Protein AF-A0A8T4SJX2-F1 (afdb_monomer_lite)

pLDDT: mean 74.5, std 15.51, range [41.84, 95.69]

Radius of gyration: 29.79 Å; chains: 1; bounding box: 73×28×96 Å

Sequence (262 aa):
MFLTKILKILLLILGGFFIATGITFLIFSFLLHYGFANLSDLQDNFNETFISYLSSEKVKSDLMQNPQIQQLQESCKSNPDTEECLALKQLIDNPDKALQNPEIKATLSQFNEQMSLIVSSIKPYETSIFYIRFFSIFAILLGTAFIYLTNFSIVKTLYFASIKSAITAWIAVLYYTFLPRYLTTDLLSSVVDSSLPEGLVNEFVSTILTFMSITFHSTMFVALTLAIIFSIMVFIFYIIQRKTLNNEENSKQDGRKLSKTV

Structure (mmCIF, N/CA/C/O backbone):
data_AF-A0A8T4SJX2-F1
#
_entry.id   AF-A0A8T4SJX2-F1
#
loop_
_atom_site.group_PDB
_atom_site.id
_atom_site.type_symbol
_atom_site.label_atom_id
_atom_site.label_alt_id
_atom_site.label_comp_id
_atom_site.label_asym_id
_atom_site.label_entity_id
_atom_site.label_seq_id
_atom_site.pdbx_PDB_ins_code
_atom_site.Cartn_x
_atom_site.Cartn_y
_atom_site.Cartn_z
_atom_site.occupancy
_atom_site.B_iso_or_equiv
_atom_site.auth_seq_id
_atom_site.auth_comp_id
_atom_site.auth_asym_id
_atom_site.auth_atom_id
_atom_site.pdbx_PDB_model_num
ATOM 1 N N . MET A 1 1 ? -31.101 -13.058 25.983 1.00 63.97 1 MET A N 1
ATOM 2 C CA . MET A 1 1 ? -29.764 -12.628 26.468 1.00 63.97 1 MET A CA 1
ATOM 3 C C . MET A 1 1 ? -28.601 -13.189 25.634 1.00 63.97 1 MET A C 1
ATOM 5 O O . MET A 1 1 ? -27.608 -12.494 25.476 1.00 63.97 1 MET A O 1
ATOM 9 N N . PHE A 1 2 ? -28.699 -14.410 25.086 1.00 76.75 2 PHE A N 1
ATOM 10 C CA . PHE A 1 2 ? -27.657 -15.012 24.231 1.00 76.75 2 PHE A CA 1
ATOM 11 C C . PHE A 1 2 ? -27.574 -14.371 22.828 1.00 76.75 2 PHE A C 1
ATOM 13 O O . PHE A 1 2 ? -26.497 -13.962 22.402 1.00 76.75 2 PHE A O 1
ATOM 20 N N . LEU A 1 3 ? -28.721 -14.152 22.170 1.00 77.06 3 LEU A N 1
ATOM 21 C CA . LEU A 1 3 ? -28.812 -13.533 20.837 1.00 77.06 3 LEU A CA 1
ATOM 22 C C . LEU A 1 3 ? -28.188 -12.123 20.778 1.00 77.06 3 LEU A C 1
ATOM 24 O O . LEU A 1 3 ? -27.451 -11.795 19.855 1.00 77.06 3 LEU A O 1
ATOM 28 N N . THR A 1 4 ? -28.411 -11.305 21.810 1.00 81.31 4 THR A N 1
ATOM 29 C CA . THR A 1 4 ? -27.841 -9.954 21.923 1.00 81.31 4 THR A CA 1
ATOM 30 C C . THR A 1 4 ? -26.327 -9.949 22.139 1.00 81.31 4 THR A C 1
ATOM 32 O O . THR A 1 4 ? -25.664 -9.003 21.724 1.00 81.31 4 THR A O 1
ATOM 35 N N . LYS A 1 5 ? -25.755 -10.991 22.760 1.00 83.19 5 LYS A N 1
ATOM 36 C CA . LYS A 1 5 ? -24.295 -11.141 22.877 1.00 83.19 5 LYS A CA 1
ATOM 37 C C . LYS A 1 5 ? -23.673 -11.529 21.536 1.00 83.19 5 LYS A C 1
ATOM 39 O O . LYS A 1 5 ? -22.671 -10.935 21.154 1.00 83.19 5 LYS A O 1
ATOM 44 N N . ILE A 1 6 ? -24.296 -12.462 20.812 1.00 87.88 6 ILE A N 1
ATOM 45 C CA . ILE A 1 6 ? -23.842 -12.878 19.476 1.00 87.88 6 ILE A CA 1
ATOM 46 C C . ILE A 1 6 ? -23.871 -11.695 18.508 1.00 87.88 6 ILE A C 1
ATOM 48 O O . ILE A 1 6 ? -22.870 -11.431 17.848 1.00 87.88 6 ILE A O 1
ATOM 52 N N . LEU A 1 7 ? -24.972 -10.938 18.475 1.00 86.94 7 LEU A N 1
ATOM 53 C CA . LEU A 1 7 ? -25.104 -9.779 17.592 1.00 86.94 7 LEU A CA 1
ATOM 54 C C . LEU A 1 7 ? -24.017 -8.727 17.860 1.00 86.94 7 LEU A C 1
ATOM 56 O O . LEU A 1 7 ? -23.415 -8.213 16.925 1.00 86.94 7 LEU A O 1
ATOM 60 N N . LYS A 1 8 ? -23.707 -8.452 19.133 1.00 85.94 8 LYS A N 1
ATOM 61 C CA . LYS A 1 8 ? -22.623 -7.532 19.513 1.00 85.94 8 LYS A CA 1
ATOM 62 C C . LYS A 1 8 ? -21.251 -8.004 19.038 1.00 85.94 8 LYS A C 1
ATOM 64 O O . LYS A 1 8 ? -20.473 -7.201 18.537 1.00 85.94 8 LYS A O 1
ATOM 69 N N . ILE A 1 9 ? -20.952 -9.294 19.184 1.00 88.25 9 ILE A N 1
ATOM 70 C CA . ILE A 1 9 ? -19.685 -9.866 18.708 1.00 88.25 9 ILE A CA 1
ATOM 71 C C . ILE A 1 9 ? -19.603 -9.760 17.183 1.00 88.25 9 ILE A C 1
ATOM 73 O O . ILE A 1 9 ? -18.583 -9.318 16.660 1.00 88.25 9 ILE A O 1
ATOM 77 N N . LEU A 1 10 ? -20.685 -10.102 16.479 1.00 90.62 10 LEU A N 1
ATOM 78 C CA . LEU A 1 10 ? -20.751 -10.028 15.023 1.00 90.62 10 LEU A CA 1
ATOM 79 C C . LEU A 1 10 ? -20.523 -8.597 14.521 1.00 90.62 10 LEU A C 1
ATOM 81 O O . LEU A 1 10 ? -19.703 -8.393 13.633 1.00 90.62 10 LEU A O 1
ATOM 85 N N . LEU A 1 11 ? -21.188 -7.607 15.124 1.00 89.88 11 LEU A N 1
ATOM 86 C CA . LEU A 1 11 ? -21.017 -6.192 14.781 1.00 89.88 11 LEU A CA 1
ATOM 87 C C . LEU A 1 11 ? -19.583 -5.710 15.030 1.00 89.88 11 LEU A C 1
ATOM 89 O O . LEU A 1 11 ? -19.043 -4.950 14.231 1.00 89.88 11 LEU A O 1
ATOM 93 N N . LEU A 1 12 ? -18.937 -6.179 16.099 1.00 88.56 12 LEU A N 1
ATOM 94 C CA . LEU A 1 12 ? -17.555 -5.817 16.407 1.00 88.56 12 LEU A CA 1
ATOM 95 C C . LEU A 1 12 ? -16.554 -6.440 15.420 1.00 88.56 12 LEU A C 1
ATOM 97 O O . LEU A 1 12 ? -15.608 -5.770 15.004 1.00 88.56 12 LEU A O 1
ATOM 101 N N . ILE A 1 13 ? -16.775 -7.696 15.015 1.00 91.25 13 ILE A N 1
ATOM 102 C CA . ILE A 1 13 ? -15.975 -8.373 13.983 1.00 91.25 13 ILE A CA 1
ATOM 103 C C . ILE A 1 13 ? -16.169 -7.684 12.633 1.00 91.25 13 ILE A C 1
ATOM 105 O O . ILE A 1 13 ? -15.185 -7.332 11.987 1.00 91.25 13 ILE A O 1
ATOM 109 N N . LEU A 1 14 ? -17.420 -7.448 12.235 1.00 92.81 14 LEU A N 1
ATOM 110 C CA . LEU A 1 14 ? -17.771 -6.794 10.979 1.00 92.81 14 LEU A CA 1
ATOM 111 C C . LEU A 1 14 ? -17.182 -5.380 10.915 1.00 92.81 14 LEU A C 1
ATOM 113 O O . LEU A 1 14 ? -16.564 -5.006 9.922 1.00 92.81 14 LEU A O 1
ATOM 117 N N . GLY A 1 15 ? -17.296 -4.620 12.006 1.00 91.56 15 GLY A N 1
ATOM 118 C CA . GLY A 1 15 ? -16.710 -3.290 12.110 1.00 91.56 15 GLY A CA 1
ATOM 119 C C . GLY A 1 15 ? -15.187 -3.304 11.974 1.00 91.56 15 GLY A C 1
ATOM 120 O O . GLY A 1 15 ? -14.624 -2.525 11.208 1.00 91.56 15 GLY A O 1
ATOM 121 N N . GLY A 1 16 ? -14.517 -4.247 12.645 1.00 91.44 16 GLY A N 1
ATOM 122 C CA . GLY A 1 16 ? -13.076 -4.450 12.496 1.00 91.44 16 GLY A CA 1
ATOM 123 C C . GLY A 1 16 ? -12.666 -4.858 11.077 1.00 91.44 16 GLY A C 1
ATOM 124 O O . GLY A 1 16 ? -11.657 -4.367 10.578 1.00 91.44 16 GLY A O 1
ATOM 125 N N . PHE A 1 17 ? -13.452 -5.712 10.418 1.00 94.56 17 PHE A N 1
ATOM 126 C CA . PHE A 1 17 ? -13.224 -6.141 9.039 1.00 94.56 17 PHE A CA 1
ATOM 127 C C . PHE A 1 17 ? -13.326 -4.976 8.047 1.00 94.56 17 PHE A C 1
ATOM 129 O O . PHE A 1 17 ? -12.442 -4.817 7.208 1.00 94.56 17 PHE A O 1
ATOM 136 N N . PHE A 1 18 ? -14.349 -4.125 8.170 1.00 95.69 18 PHE A N 1
ATOM 137 C CA . PHE A 1 18 ? -14.508 -2.944 7.317 1.00 95.69 18 PHE A CA 1
ATOM 138 C C . PHE A 1 18 ? -13.373 -1.930 7.498 1.00 95.69 18 PHE A C 1
ATOM 140 O O . PHE A 1 18 ? -12.870 -1.406 6.506 1.00 95.69 18 PHE A O 1
ATOM 147 N N . ILE A 1 19 ? -12.919 -1.700 8.736 1.00 94.69 19 ILE A N 1
ATOM 148 C CA . ILE A 1 19 ? -11.759 -0.833 9.006 1.00 94.69 19 ILE A CA 1
ATOM 149 C C . ILE A 1 19 ? -10.495 -1.411 8.369 1.00 94.69 19 ILE A C 1
ATOM 151 O O . ILE A 1 19 ? -9.789 -0.693 7.665 1.00 94.69 19 ILE A O 1
ATOM 155 N N . ALA A 1 20 ? -10.223 -2.701 8.585 1.00 94.44 20 ALA A N 1
ATOM 156 C CA . ALA A 1 20 ? -9.045 -3.351 8.022 1.00 94.44 20 ALA A CA 1
ATOM 157 C C . ALA A 1 20 ? -9.058 -3.281 6.489 1.00 94.44 20 ALA A C 1
ATOM 159 O O . ALA A 1 20 ? -8.102 -2.806 5.887 1.00 94.44 20 ALA A O 1
ATOM 160 N N . THR A 1 21 ? -10.178 -3.660 5.873 1.00 93.56 21 THR A N 1
ATOM 161 C CA . THR A 1 21 ? -10.366 -3.632 4.417 1.00 93.56 21 THR A CA 1
ATOM 162 C C . THR A 1 21 ? -10.217 -2.218 3.857 1.00 93.56 21 THR A C 1
ATOM 164 O O . THR A 1 21 ? -9.513 -2.017 2.871 1.00 93.56 21 THR A O 1
ATOM 167 N N . GLY A 1 22 ? -10.819 -1.219 4.508 1.00 95.06 22 GLY A N 1
ATOM 168 C CA . GLY A 1 22 ? -10.698 0.176 4.100 1.00 95.06 22 GLY A CA 1
ATOM 169 C C . GLY A 1 22 ? -9.260 0.687 4.175 1.00 95.06 22 GLY A C 1
ATOM 170 O O . GLY A 1 22 ? -8.794 1.332 3.246 1.00 95.06 22 GLY A O 1
ATOM 171 N N . ILE A 1 23 ? -8.505 0.351 5.222 1.00 94.00 23 ILE A N 1
ATOM 172 C CA . ILE A 1 23 ? -7.090 0.749 5.328 1.00 94.00 23 ILE A CA 1
ATOM 173 C C . ILE A 1 23 ? -6.229 0.026 4.298 1.00 94.00 23 ILE A C 1
ATOM 175 O O . ILE A 1 23 ? -5.365 0.649 3.684 1.00 94.00 23 ILE A O 1
ATOM 179 N N . THR A 1 24 ? -6.474 -1.264 4.068 1.00 94.44 24 THR A N 1
ATOM 180 C CA . THR A 1 24 ? -5.779 -2.025 3.030 1.00 94.44 24 THR A CA 1
ATOM 181 C C . THR A 1 24 ? -5.995 -1.397 1.657 1.00 94.44 24 THR A C 1
ATOM 183 O O . THR A 1 24 ? -5.017 -1.135 0.960 1.00 94.44 24 THR A O 1
ATOM 186 N N . PHE A 1 25 ? -7.241 -1.086 1.285 1.00 94.19 25 PHE A N 1
ATOM 187 C CA . PHE A 1 25 ? -7.530 -0.419 0.015 1.00 94.19 25 PHE A CA 1
ATOM 188 C C . PHE A 1 25 ? -6.978 1.006 -0.048 1.00 94.19 25 PHE A C 1
ATOM 190 O O . PHE A 1 25 ? -6.501 1.423 -1.104 1.00 94.19 25 PHE A O 1
ATOM 197 N N . LEU A 1 26 ? -6.949 1.729 1.074 1.00 93.75 26 LEU A N 1
ATOM 198 C CA . LEU A 1 26 ? -6.339 3.051 1.138 1.00 93.75 26 LEU A CA 1
ATOM 199 C C . LEU A 1 26 ? -4.844 2.973 0.811 1.00 93.75 26 LEU A C 1
ATOM 201 O O . LEU A 1 26 ? -4.384 3.686 -0.076 1.00 93.75 26 LEU A O 1
ATOM 205 N N . ILE A 1 27 ? -4.098 2.079 1.466 1.00 92.81 27 ILE A N 1
ATOM 206 C CA . ILE A 1 27 ? -2.662 1.876 1.211 1.00 92.81 27 ILE A CA 1
ATOM 207 C C . ILE A 1 27 ? -2.435 1.365 -0.217 1.00 92.81 27 ILE A C 1
ATOM 209 O O . ILE A 1 27 ? -1.562 1.867 -0.920 1.00 92.81 27 ILE A O 1
ATOM 213 N N . PHE A 1 28 ? -3.256 0.424 -0.685 1.00 90.38 28 PHE A N 1
ATOM 214 C CA . PHE A 1 28 ? -3.192 -0.081 -2.056 1.00 90.38 28 PHE A CA 1
ATOM 215 C C . PHE A 1 28 ? -3.426 1.023 -3.099 1.00 90.38 28 PHE A C 1
ATOM 217 O O . PHE A 1 28 ? -2.772 1.043 -4.135 1.00 90.38 28 PHE A O 1
ATOM 224 N N . SER A 1 29 ? -4.287 2.004 -2.818 1.00 92.00 29 SER A N 1
ATOM 225 C CA . SER A 1 29 ? -4.469 3.154 -3.712 1.00 92.00 29 SER A CA 1
ATOM 226 C C . SER A 1 29 ? -3.205 4.013 -3.847 1.00 92.00 29 SER A C 1
ATOM 228 O O . SER A 1 29 ? -2.991 4.626 -4.892 1.00 92.00 29 SER A O 1
ATOM 230 N N . PHE A 1 30 ? -2.361 4.072 -2.810 1.00 88.69 30 PHE A N 1
ATOM 231 C CA . PHE A 1 30 ? -1.061 4.738 -2.887 1.00 88.69 30 PHE A CA 1
ATOM 232 C C . PHE A 1 30 ? -0.066 3.909 -3.693 1.00 88.69 30 PHE A C 1
ATOM 234 O O . PHE A 1 30 ? 0.630 4.485 -4.519 1.00 88.69 30 PHE A O 1
ATOM 241 N N . LEU A 1 31 ? -0.065 2.580 -3.531 1.00 87.06 31 LEU A N 1
ATOM 242 C CA . LEU A 1 31 ? 0.726 1.680 -4.377 1.00 87.06 31 LEU A CA 1
ATOM 243 C C . LEU A 1 31 ? 0.415 1.893 -5.856 1.00 87.06 31 LEU A C 1
ATOM 245 O O . LEU A 1 31 ? 1.328 2.104 -6.647 1.00 87.06 31 LEU A O 1
ATOM 249 N N . LEU A 1 32 ? -0.875 1.885 -6.207 1.00 85.75 32 LEU A N 1
ATOM 250 C CA . LEU A 1 32 ? -1.310 2.169 -7.567 1.00 85.75 32 LEU A CA 1
ATOM 251 C C . LEU A 1 32 ? -0.811 3.546 -7.994 1.00 85.75 32 LEU A C 1
ATOM 253 O O . LEU A 1 32 ? -0.103 3.637 -8.984 1.00 85.75 32 LEU A O 1
ATOM 257 N N . HIS A 1 33 ? -1.106 4.599 -7.228 1.00 85.56 33 HIS A N 1
ATOM 258 C CA . HIS A 1 33 ? -0.711 5.964 -7.578 1.00 85.56 33 HIS A CA 1
ATOM 259 C C . HIS A 1 33 ? 0.793 6.122 -7.835 1.00 85.56 33 HIS A C 1
ATOM 261 O O . HIS A 1 33 ? 1.163 6.722 -8.837 1.00 85.56 33 HIS A O 1
ATOM 267 N N . TYR A 1 34 ? 1.651 5.563 -6.977 1.00 82.44 34 TYR A N 1
ATOM 268 C CA . TYR A 1 34 ? 3.097 5.589 -7.198 1.00 82.44 34 TYR A CA 1
ATOM 269 C C . TYR A 1 34 ? 3.504 4.766 -8.417 1.00 82.44 34 TYR A C 1
ATOM 271 O O . TYR A 1 34 ? 4.345 5.220 -9.182 1.00 82.44 34 TYR A O 1
ATOM 279 N N . GLY A 1 35 ? 2.879 3.606 -8.640 1.00 80.00 35 GLY A N 1
ATOM 280 C CA . GLY A 1 35 ? 3.087 2.829 -9.859 1.00 80.00 35 GLY A CA 1
ATOM 281 C C . GLY A 1 35 ? 2.754 3.646 -11.108 1.00 80.00 35 GLY A C 1
ATOM 282 O O . GLY A 1 35 ? 3.566 3.734 -12.016 1.00 80.00 35 GLY A O 1
ATOM 283 N N . PHE A 1 36 ? 1.608 4.324 -11.132 1.00 77.38 36 PHE A N 1
ATOM 284 C CA . PHE A 1 36 ? 1.207 5.189 -12.243 1.00 77.38 36 PHE A CA 1
ATOM 285 C C . PHE A 1 36 ? 2.149 6.368 -12.466 1.00 77.38 36 PHE A C 1
ATOM 287 O O . PHE A 1 36 ? 2.568 6.596 -13.597 1.00 77.38 36 PHE A O 1
ATOM 294 N N . ALA A 1 37 ? 2.476 7.105 -11.403 1.00 73.88 37 ALA A N 1
ATOM 295 C CA . ALA A 1 37 ? 3.350 8.270 -11.485 1.00 73.88 37 ALA A CA 1
ATOM 296 C C . ALA A 1 37 ? 4.735 7.874 -12.011 1.00 73.88 37 ALA A C 1
ATOM 298 O O . ALA A 1 37 ? 5.205 8.444 -12.987 1.00 73.88 37 ALA A O 1
ATOM 299 N N . ASN A 1 38 ? 5.322 6.815 -11.449 1.00 71.50 38 ASN A N 1
ATOM 300 C CA . ASN A 1 38 ? 6.616 6.310 -11.891 1.00 71.50 38 ASN A CA 1
ATOM 301 C C . ASN A 1 38 ? 6.568 5.800 -13.344 1.00 71.50 38 ASN A C 1
ATOM 303 O O . ASN A 1 38 ? 7.571 5.878 -14.044 1.00 71.50 38 ASN A O 1
ATOM 307 N N . LEU A 1 39 ? 5.436 5.242 -13.799 1.00 70.31 39 LEU A N 1
ATOM 308 C CA . LEU A 1 39 ? 5.299 4.709 -15.159 1.00 70.31 39 LEU A CA 1
ATOM 309 C C . LEU A 1 39 ? 5.195 5.852 -16.178 1.00 70.31 39 LEU A C 1
ATOM 311 O O . LEU A 1 39 ? 5.789 5.776 -17.249 1.00 70.31 39 LEU A O 1
ATOM 315 N N . SER A 1 40 ? 4.475 6.920 -15.820 1.00 70.44 40 SER A N 1
ATOM 316 C CA . SER A 1 40 ? 4.401 8.153 -16.610 1.00 70.44 40 SER A CA 1
ATOM 317 C C . SER A 1 40 ? 5.759 8.850 -16.676 1.00 70.44 40 SER A C 1
ATOM 319 O O . SER A 1 40 ? 6.211 9.182 -17.766 1.00 70.44 40 SER A O 1
ATOM 321 N N . ASP A 1 41 ? 6.455 8.990 -15.543 1.00 69.62 41 ASP A N 1
ATOM 322 C CA . ASP A 1 41 ? 7.796 9.587 -15.498 1.00 69.62 41 ASP A CA 1
ATOM 323 C C . ASP A 1 41 ? 8.807 8.779 -16.321 1.00 69.62 41 ASP A C 1
ATOM 325 O O . ASP A 1 41 ? 9.689 9.353 -16.962 1.00 69.62 41 ASP A O 1
ATOM 329 N N . LEU A 1 42 ? 8.680 7.447 -16.327 1.00 65.94 42 LEU A N 1
ATOM 330 C CA . LEU A 1 42 ? 9.519 6.570 -17.139 1.00 65.94 42 LEU A CA 1
ATOM 331 C C . LEU A 1 42 ? 9.217 6.715 -18.632 1.00 65.94 42 LEU A C 1
ATOM 333 O O . LEU A 1 42 ? 10.152 6.644 -19.418 1.00 65.94 42 LEU A O 1
ATOM 337 N N . GLN A 1 43 ? 7.962 6.950 -19.029 1.00 68.81 43 GLN A N 1
ATOM 338 C CA . GLN A 1 43 ? 7.607 7.270 -20.415 1.00 68.81 43 GLN A CA 1
ATOM 339 C C . GLN A 1 43 ? 8.188 8.628 -20.838 1.00 68.81 43 GLN A C 1
ATOM 341 O O . GLN A 1 43 ? 8.822 8.725 -21.889 1.00 68.81 43 GLN A O 1
ATOM 346 N N . ASP A 1 44 ? 7.988 9.665 -20.025 1.00 68.94 44 ASP A N 1
ATOM 347 C CA . ASP A 1 44 ? 8.363 11.040 -20.368 1.00 68.94 44 ASP A CA 1
ATOM 348 C C . ASP A 1 44 ? 9.888 11.230 -20.396 1.00 68.94 44 ASP A C 1
ATOM 350 O O . ASP A 1 44 ? 10.413 11.943 -21.253 1.00 68.94 44 ASP A O 1
ATOM 354 N N . ASN A 1 45 ? 10.613 10.522 -19.524 1.00 64.31 45 ASN A N 1
ATOM 355 C CA . ASN A 1 45 ? 12.073 10.575 -19.433 1.00 64.31 45 ASN A CA 1
ATOM 356 C C . ASN A 1 45 ? 12.758 9.338 -20.027 1.00 64.31 45 ASN A C 1
ATOM 358 O O . ASN A 1 45 ? 13.938 9.104 -19.749 1.00 64.31 45 ASN A O 1
ATOM 362 N N . PHE A 1 46 ? 12.057 8.527 -20.829 1.00 63.97 46 PHE A N 1
ATOM 363 C CA . PHE A 1 46 ? 12.594 7.253 -21.314 1.00 63.97 46 PHE A CA 1
ATOM 364 C C . PHE A 1 46 ? 13.907 7.437 -22.073 1.00 63.97 46 PHE A C 1
ATOM 366 O O . PHE A 1 46 ? 14.878 6.741 -21.800 1.00 63.97 46 PHE A O 1
ATOM 373 N N . ASN A 1 47 ? 13.967 8.414 -22.983 1.00 59.16 47 ASN A N 1
ATOM 374 C CA . ASN A 1 47 ? 15.160 8.663 -23.793 1.00 59.16 47 ASN A CA 1
ATOM 375 C C . ASN A 1 47 ? 16.369 9.045 -22.926 1.00 59.16 47 ASN A C 1
ATOM 377 O O . ASN A 1 47 ? 17.450 8.497 -23.118 1.00 59.16 47 ASN A O 1
ATOM 381 N N . GLU A 1 48 ? 16.195 9.938 -21.949 1.00 63.53 48 GLU A N 1
ATOM 382 C CA . GLU A 1 48 ? 17.275 10.340 -21.037 1.00 63.53 48 GLU A CA 1
ATOM 383 C C . GLU A 1 48 ? 17.676 9.205 -20.093 1.00 63.53 48 GLU A C 1
ATOM 385 O O . GLU A 1 48 ? 18.862 8.981 -19.855 1.00 63.53 48 GLU A O 1
ATOM 390 N N . THR A 1 49 ? 16.700 8.441 -19.605 1.00 60.28 49 THR A N 1
ATOM 391 C CA . THR A 1 49 ? 16.932 7.282 -18.736 1.00 60.28 49 THR A CA 1
ATOM 392 C C . THR A 1 49 ? 17.676 6.186 -19.493 1.00 60.28 49 THR A C 1
ATOM 394 O O . THR A 1 49 ? 18.621 5.612 -18.965 1.00 60.28 49 THR A O 1
ATOM 397 N N . PHE A 1 50 ? 17.318 5.938 -20.752 1.00 58.09 50 PHE A N 1
ATOM 398 C CA . PHE A 1 50 ? 17.973 4.974 -21.629 1.00 58.09 50 PHE A CA 1
ATOM 399 C C . PHE A 1 50 ? 19.401 5.402 -21.991 1.00 58.09 50 PHE A C 1
ATOM 401 O O . PHE A 1 50 ? 20.312 4.577 -21.959 1.00 58.09 50 PHE A O 1
ATOM 408 N N . ILE A 1 51 ? 19.630 6.693 -22.259 1.00 59.62 51 ILE A N 1
ATOM 409 C CA . ILE A 1 51 ? 20.976 7.259 -22.459 1.00 59.62 51 ILE A CA 1
ATOM 410 C C . ILE A 1 51 ? 21.817 7.109 -21.193 1.00 59.62 51 ILE A C 1
ATOM 412 O O . ILE A 1 51 ? 22.948 6.626 -21.253 1.00 59.62 51 ILE A O 1
ATOM 416 N N . SER A 1 52 ? 21.269 7.504 -20.044 1.00 58.09 52 SER A N 1
ATOM 417 C CA . SER A 1 52 ? 21.929 7.393 -18.743 1.00 58.09 52 SER A CA 1
ATOM 418 C C . SER A 1 52 ? 22.276 5.938 -18.421 1.00 58.09 52 SER A C 1
ATOM 420 O O . SER A 1 52 ? 23.381 5.641 -17.967 1.00 58.09 52 SER A O 1
ATOM 422 N N . TYR A 1 53 ? 21.367 5.023 -18.749 1.00 56.03 53 TYR A N 1
ATOM 423 C CA . TYR A 1 53 ? 21.528 3.589 -18.589 1.00 56.03 53 TYR A CA 1
ATOM 424 C C . TYR A 1 53 ? 22.630 3.019 -19.499 1.00 56.03 53 TYR A C 1
ATOM 426 O O . TYR A 1 53 ? 23.576 2.418 -18.986 1.00 5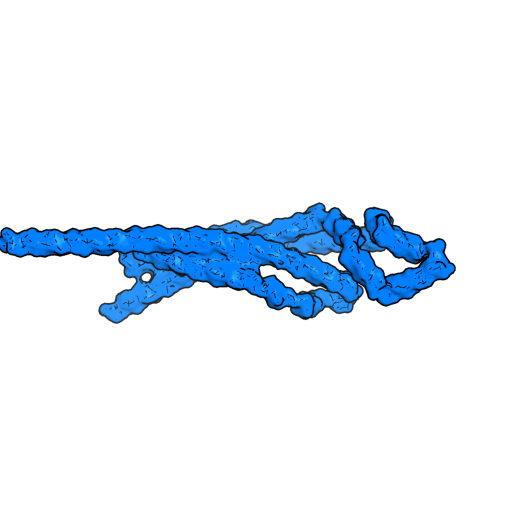6.03 53 TYR A O 1
ATOM 434 N N . LEU A 1 54 ? 22.592 3.284 -20.813 1.00 56.34 54 LEU A N 1
ATOM 435 C CA . LEU A 1 54 ? 23.651 2.897 -21.764 1.00 56.34 54 LEU A CA 1
ATOM 436 C C . LEU A 1 54 ? 25.020 3.488 -21.401 1.00 56.34 54 LEU A C 1
ATOM 438 O O . LEU A 1 54 ? 26.061 2.886 -21.662 1.00 56.34 54 LEU A O 1
ATOM 442 N N . SER A 1 55 ? 25.023 4.667 -20.783 1.00 57.69 55 SER A N 1
ATO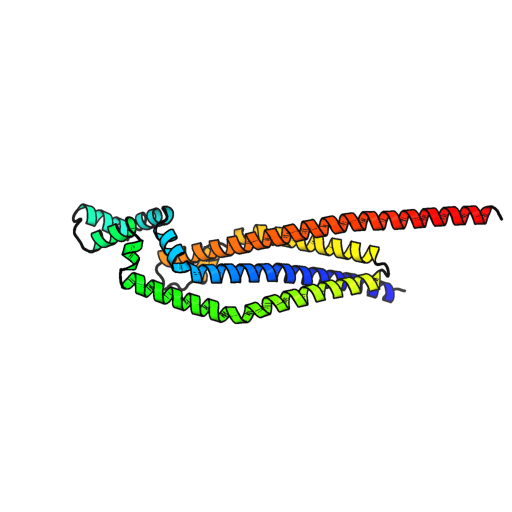M 443 C CA . SER A 1 55 ? 26.235 5.340 -20.317 1.00 57.69 55 SER A CA 1
ATOM 444 C C . SER A 1 55 ? 26.772 4.780 -19.001 1.00 57.69 55 SER A C 1
ATOM 446 O O . SER A 1 55 ? 27.909 5.091 -18.638 1.00 57.69 55 SER A O 1
ATOM 448 N N . SER A 1 56 ? 25.987 3.980 -18.274 1.00 59.28 56 SER A N 1
ATOM 449 C CA . SER A 1 56 ? 26.360 3.507 -16.944 1.00 59.28 56 SER A CA 1
ATOM 450 C C . SER A 1 56 ? 27.463 2.445 -17.000 1.00 59.28 56 SER A C 1
ATOM 452 O O . SER A 1 56 ? 27.512 1.595 -17.893 1.00 59.28 56 SER A O 1
ATOM 454 N N . GLU A 1 57 ? 28.360 2.467 -16.011 1.00 55.34 57 GLU A N 1
ATOM 455 C CA . GLU A 1 57 ? 29.490 1.529 -15.964 1.00 55.34 57 GLU A CA 1
ATOM 456 C C . GLU A 1 57 ? 29.056 0.067 -15.860 1.00 55.34 57 GLU A C 1
ATOM 458 O O . GLU A 1 57 ? 29.743 -0.813 -16.375 1.00 55.34 57 GLU A O 1
ATOM 463 N N . LYS A 1 58 ? 27.898 -0.195 -15.246 1.00 49.53 58 LYS A N 1
ATOM 464 C CA . LYS A 1 58 ? 27.348 -1.545 -15.116 1.00 49.53 58 LYS A CA 1
ATOM 465 C C . LYS A 1 58 ? 27.005 -2.139 -16.485 1.00 49.53 58 LYS A C 1
ATOM 467 O O . LYS A 1 58 ? 27.374 -3.267 -16.779 1.00 49.53 58 LYS A O 1
ATOM 472 N N . VAL A 1 59 ? 26.405 -1.337 -17.357 1.00 54.81 59 VAL A N 1
ATOM 473 C CA . VAL A 1 59 ? 26.013 -1.748 -18.712 1.00 54.81 59 VAL A CA 1
ATOM 474 C C . VAL A 1 59 ? 27.218 -1.911 -19.609 1.00 54.81 59 VAL A C 1
ATOM 476 O O . VAL A 1 59 ? 27.310 -2.891 -20.339 1.00 54.81 59 VAL A O 1
ATOM 479 N N . LYS A 1 60 ? 28.192 -1.003 -19.502 1.00 57.75 60 LYS A N 1
ATOM 480 C CA . LYS A 1 60 ? 29.478 -1.156 -20.189 1.00 57.75 60 LYS A CA 1
ATOM 481 C C . LYS A 1 60 ? 30.192 -2.433 -19.746 1.00 57.75 60 LYS A C 1
ATOM 483 O O . LYS A 1 60 ? 30.689 -3.161 -20.595 1.00 57.75 60 LYS A O 1
ATOM 488 N N . SER A 1 61 ? 30.201 -2.733 -18.448 1.00 55.75 61 SER A N 1
ATOM 489 C CA . SER A 1 61 ? 30.731 -3.986 -17.891 1.00 55.75 61 SER A CA 1
ATOM 490 C C . SER A 1 61 ? 30.032 -5.212 -18.478 1.00 55.75 61 SER A C 1
ATOM 492 O O . SER A 1 61 ? 30.704 -6.132 -18.940 1.00 55.75 61 SER A O 1
ATOM 494 N N . ASP A 1 62 ? 28.702 -5.219 -18.492 1.00 52.69 62 ASP A N 1
ATOM 495 C CA . ASP A 1 62 ? 27.919 -6.388 -18.894 1.00 52.69 62 ASP A CA 1
ATOM 496 C C . ASP A 1 62 ? 27.957 -6.600 -20.420 1.00 52.69 62 ASP A C 1
ATOM 498 O O . ASP A 1 62 ? 28.087 -7.733 -20.887 1.00 52.69 62 ASP A O 1
ATOM 502 N N . LEU A 1 63 ? 27.982 -5.521 -21.215 1.00 54.12 63 LEU A N 1
ATOM 503 C CA . LEU A 1 63 ? 28.250 -5.587 -22.658 1.00 54.12 63 LEU A CA 1
ATOM 504 C C . LEU A 1 63 ? 29.650 -6.131 -22.961 1.00 54.12 63 LEU A C 1
ATOM 506 O O . LEU A 1 63 ? 29.801 -6.947 -23.867 1.00 54.12 63 LEU A O 1
ATOM 510 N N . MET A 1 64 ? 30.669 -5.723 -22.199 1.00 57.44 64 MET A N 1
ATOM 511 C CA . MET A 1 64 ? 32.047 -6.215 -22.353 1.00 57.44 64 MET A CA 1
ATOM 512 C C . MET A 1 64 ? 32.207 -7.685 -21.934 1.00 57.44 64 MET A C 1
ATOM 514 O O . MET A 1 64 ? 33.186 -8.338 -22.300 1.00 57.44 64 MET A O 1
ATOM 518 N N . GLN A 1 65 ? 31.258 -8.224 -21.170 1.00 56.88 65 GLN A N 1
ATOM 519 C CA . GLN A 1 65 ? 31.217 -9.634 -20.785 1.00 56.88 65 GLN A CA 1
ATOM 520 C C . GLN A 1 65 ? 30.436 -10.507 -21.778 1.00 56.88 65 GLN A C 1
ATOM 522 O O . GLN A 1 65 ? 30.464 -11.732 -21.663 1.00 56.88 65 GLN A O 1
ATOM 527 N N . ASN A 1 66 ? 29.779 -9.914 -22.781 1.00 52.75 66 ASN A N 1
ATOM 528 C CA . ASN A 1 66 ? 29.057 -10.668 -23.799 1.00 52.75 66 ASN A CA 1
ATOM 529 C C . ASN A 1 66 ? 30.046 -11.403 -24.739 1.00 52.75 66 ASN A C 1
ATOM 531 O O . ASN A 1 66 ? 30.890 -10.749 -25.358 1.00 52.75 66 ASN A O 1
ATOM 535 N N . PRO A 1 67 ? 29.934 -12.736 -24.918 1.00 52.66 67 PRO A N 1
ATOM 536 C CA . PRO A 1 67 ? 30.871 -13.530 -25.720 1.00 52.66 67 PRO A CA 1
ATOM 537 C C . PRO A 1 67 ? 31.010 -13.069 -27.178 1.00 52.66 67 PRO A C 1
ATOM 539 O O . PRO A 1 67 ? 32.092 -13.161 -27.754 1.00 52.66 67 PRO A O 1
ATOM 542 N N . GLN A 1 68 ? 29.934 -12.549 -27.776 1.00 50.31 68 GLN A N 1
ATOM 543 C CA . GLN A 1 68 ? 29.944 -12.042 -29.153 1.00 50.31 68 GLN A CA 1
ATOM 544 C C . GLN A 1 68 ? 30.683 -10.705 -29.247 1.00 50.31 68 GLN A C 1
ATOM 546 O O . GLN A 1 68 ? 31.453 -10.482 -30.177 1.00 50.31 68 GLN A O 1
ATOM 551 N N . ILE A 1 69 ? 30.500 -9.840 -28.247 1.00 58.16 69 ILE A N 1
ATOM 552 C CA . ILE A 1 69 ? 31.205 -8.559 -28.150 1.00 58.16 69 ILE A CA 1
ATOM 553 C C . ILE A 1 69 ? 32.689 -8.790 -27.865 1.00 58.16 69 ILE A C 1
ATOM 555 O O . ILE A 1 69 ? 33.514 -8.103 -28.450 1.00 58.16 69 ILE A O 1
ATOM 559 N N . GLN A 1 70 ? 33.048 -9.783 -27.047 1.00 61.59 70 GLN A N 1
ATOM 560 C CA . GLN A 1 70 ? 34.447 -10.151 -26.796 1.00 61.59 70 GLN A CA 1
ATOM 561 C C . GLN A 1 70 ? 35.147 -10.663 -28.056 1.00 61.59 70 GLN A C 1
ATOM 563 O O . GLN A 1 70 ? 36.250 -10.213 -28.362 1.00 61.59 70 GLN A O 1
ATOM 568 N N . GLN A 1 71 ? 34.493 -11.540 -28.824 1.00 60.56 71 GLN A N 1
ATOM 569 C CA . GLN A 1 71 ? 35.010 -12.000 -30.117 1.00 60.56 71 GLN A CA 1
ATOM 570 C C . GLN A 1 71 ? 35.159 -10.847 -31.113 1.00 60.56 71 GLN A C 1
ATOM 572 O O . GLN A 1 71 ? 36.175 -10.749 -31.802 1.00 60.56 71 GLN A O 1
ATOM 577 N N . LEU A 1 72 ? 34.181 -9.937 -31.152 1.00 60.59 72 LEU A N 1
ATOM 578 C CA . LEU A 1 72 ? 34.256 -8.739 -31.980 1.00 60.59 72 LEU A CA 1
ATOM 579 C C . LEU A 1 72 ? 35.407 -7.834 -31.525 1.00 60.59 72 LEU A C 1
ATOM 581 O O . LEU A 1 72 ? 36.172 -7.365 -32.352 1.00 60.59 72 LEU A O 1
ATOM 585 N N . GLN A 1 73 ? 35.607 -7.657 -30.221 1.00 65.12 73 GLN A N 1
ATOM 586 C CA . GLN A 1 73 ? 36.679 -6.842 -29.651 1.00 65.12 73 GLN A CA 1
ATOM 587 C C . GLN A 1 73 ? 38.070 -7.430 -29.927 1.00 65.12 73 GLN A C 1
ATOM 589 O O . GLN A 1 73 ? 39.015 -6.684 -30.186 1.00 65.12 73 GLN A O 1
ATOM 594 N N . GLU A 1 74 ? 38.207 -8.756 -29.899 1.00 70.56 74 GLU A N 1
ATOM 595 C CA . GLU A 1 74 ? 39.421 -9.451 -30.331 1.00 70.56 74 GLU A CA 1
ATOM 596 C C . GLU A 1 74 ? 39.667 -9.275 -31.831 1.00 70.56 74 GLU A C 1
ATOM 598 O O . GLU A 1 74 ? 40.786 -8.941 -32.220 1.00 70.56 74 GLU A O 1
ATOM 603 N N . SER A 1 75 ? 38.623 -9.376 -32.660 1.00 65.94 75 SER A N 1
ATOM 604 C CA . SER A 1 75 ? 38.695 -9.075 -34.096 1.00 65.94 75 SER A CA 1
ATOM 605 C C . SER A 1 75 ? 39.100 -7.613 -34.357 1.00 65.94 75 SER A C 1
ATOM 607 O O . SER A 1 75 ? 39.975 -7.336 -35.182 1.00 65.94 75 SER A O 1
ATOM 609 N N . CYS A 1 76 ? 38.579 -6.672 -33.562 1.00 70.75 76 CYS A N 1
ATOM 610 C CA . CYS A 1 76 ? 38.904 -5.246 -33.630 1.00 70.75 76 CYS A CA 1
ATOM 611 C C . CYS A 1 76 ? 40.343 -4.913 -33.227 1.00 70.75 76 CYS A C 1
ATOM 613 O O . CYS A 1 76 ? 40.872 -3.887 -33.654 1.00 70.75 76 CYS A O 1
ATOM 615 N N . LYS A 1 77 ? 41.008 -5.752 -32.419 1.00 77.00 77 LYS A N 1
ATOM 616 C CA . LYS A 1 77 ? 42.446 -5.588 -32.134 1.00 77.00 77 LYS A CA 1
ATOM 617 C C . LYS A 1 77 ? 43.296 -5.864 -33.372 1.00 77.00 77 LYS A C 1
ATOM 619 O O . LYS A 1 77 ? 44.375 -5.292 -33.502 1.00 77.00 77 LYS A O 1
ATOM 624 N N . SER A 1 78 ? 42.826 -6.746 -34.251 1.00 75.81 78 SER A N 1
ATOM 625 C CA . SER A 1 78 ? 43.521 -7.123 -35.481 1.00 75.81 78 SER A CA 1
ATOM 626 C C . SER A 1 78 ? 43.142 -6.237 -36.669 1.00 75.81 78 SER A C 1
ATOM 628 O O . SER A 1 78 ? 44.009 -5.958 -37.490 1.00 75.81 78 SER A O 1
ATOM 630 N N . ASN A 1 79 ? 41.895 -5.759 -36.739 1.00 71.75 79 ASN A N 1
ATOM 631 C CA . ASN A 1 79 ? 41.409 -4.826 -37.760 1.00 71.75 79 ASN A CA 1
ATOM 632 C C . ASN A 1 79 ? 40.538 -3.727 -37.120 1.00 71.75 79 ASN A C 1
ATOM 634 O O . ASN A 1 79 ? 39.328 -3.894 -37.005 1.00 71.75 79 ASN A O 1
ATOM 638 N N . PRO A 1 80 ? 41.128 -2.596 -36.696 1.00 69.94 80 PRO A N 1
ATOM 639 C CA . PRO A 1 80 ? 40.401 -1.559 -35.956 1.00 69.94 80 PRO A CA 1
ATOM 640 C C . PRO A 1 80 ? 39.466 -0.699 -36.821 1.00 69.94 80 PRO A C 1
ATOM 642 O O . PRO A 1 80 ? 38.564 -0.060 -36.280 1.00 69.94 80 PRO A O 1
ATOM 645 N N . ASP A 1 81 ? 39.667 -0.682 -38.141 1.00 74.12 81 ASP A N 1
ATOM 646 C CA . ASP A 1 81 ? 38.979 0.230 -39.068 1.00 74.12 81 ASP A CA 1
ATOM 647 C C . ASP A 1 81 ? 37.713 -0.369 -39.705 1.00 74.12 81 ASP A C 1
ATOM 649 O O . ASP A 1 81 ? 37.088 0.256 -40.563 1.00 74.12 81 ASP A O 1
ATOM 653 N N . THR A 1 82 ? 37.312 -1.581 -39.313 1.00 72.19 82 THR A N 1
ATOM 654 C CA . THR A 1 82 ? 36.064 -2.185 -39.790 1.00 72.19 82 THR A CA 1
ATOM 655 C C . THR A 1 82 ? 34.847 -1.464 -39.211 1.00 72.19 82 THR A C 1
ATOM 657 O O . THR A 1 82 ? 34.842 -1.022 -38.060 1.00 72.19 82 THR A O 1
ATOM 660 N N . GLU A 1 83 ? 33.783 -1.379 -40.010 1.00 64.94 83 GLU A N 1
ATOM 661 C CA . GLU A 1 83 ? 32.533 -0.681 -39.674 1.00 64.94 83 GLU A CA 1
ATOM 662 C C . GLU A 1 83 ? 31.943 -1.145 -38.330 1.00 64.94 83 GLU A C 1
ATOM 664 O O . GLU A 1 83 ? 31.512 -0.335 -37.511 1.00 64.94 83 GLU A O 1
ATOM 669 N N . GLU A 1 84 ? 32.037 -2.445 -38.048 1.00 58.34 84 GLU A N 1
ATOM 670 C CA . GLU A 1 84 ? 31.579 -3.084 -36.810 1.00 58.34 84 GLU A CA 1
ATOM 671 C C . GLU A 1 84 ? 32.399 -2.656 -35.575 1.00 58.34 84 GLU A C 1
ATOM 673 O O . GLU A 1 84 ? 31.855 -2.499 -34.480 1.00 58.34 84 GLU A O 1
ATOM 678 N N . CYS A 1 85 ? 33.697 -2.384 -35.746 1.00 65.19 85 CYS A N 1
ATOM 679 C CA . CYS A 1 85 ? 34.593 -1.931 -34.677 1.00 65.19 85 CYS A CA 1
ATOM 680 C C . CYS A 1 85 ? 34.417 -0.447 -34.371 1.00 65.19 85 CYS A C 1
ATOM 682 O O . CYS A 1 85 ? 34.456 -0.034 -33.209 1.00 65.19 85 CYS A O 1
ATOM 684 N N . LEU A 1 86 ? 34.157 0.351 -35.407 1.00 65.56 86 LEU A N 1
ATOM 685 C CA . LEU A 1 86 ? 33.779 1.752 -35.266 1.00 65.56 86 LEU A CA 1
ATOM 686 C C . LEU A 1 86 ? 32.409 1.888 -34.588 1.00 65.56 86 LEU A C 1
ATOM 688 O O . LEU A 1 86 ? 32.262 2.735 -33.707 1.00 65.56 86 LEU A O 1
ATOM 692 N N . ALA A 1 87 ? 31.443 1.026 -34.923 1.00 61.72 87 ALA A N 1
ATOM 693 C CA . ALA A 1 87 ? 30.132 0.979 -34.278 1.00 61.72 87 ALA A CA 1
ATOM 694 C C . ALA A 1 87 ? 30.220 0.558 -32.799 1.00 61.72 87 ALA A C 1
ATOM 696 O O . ALA A 1 87 ? 29.643 1.227 -31.941 1.00 61.72 87 ALA A O 1
ATOM 697 N N . LEU A 1 88 ? 30.998 -0.485 -32.476 1.00 64.38 88 LEU A N 1
ATOM 698 C CA . LEU A 1 88 ? 31.217 -0.932 -31.095 1.00 64.38 88 LEU A CA 1
ATOM 699 C C . LEU A 1 88 ? 31.892 0.156 -30.245 1.00 64.38 88 LEU A C 1
ATOM 701 O O . LEU A 1 88 ? 31.467 0.440 -29.125 1.00 64.38 88 LEU A O 1
ATOM 705 N N . LYS A 1 89 ? 32.918 0.813 -30.796 1.00 64.38 89 LYS A N 1
ATOM 706 C CA . LYS A 1 89 ? 33.622 1.912 -30.129 1.00 64.38 89 LYS A CA 1
ATOM 707 C C . LYS A 1 89 ? 32.715 3.126 -29.919 1.00 64.38 89 LYS A C 1
ATOM 709 O O . LYS A 1 89 ? 32.751 3.737 -28.857 1.00 64.38 89 LYS A O 1
ATOM 714 N N . GLN A 1 90 ? 31.852 3.449 -30.883 1.00 63.59 90 GLN A N 1
ATOM 715 C CA . GLN A 1 90 ? 30.855 4.511 -30.729 1.00 63.59 90 GLN A CA 1
ATOM 716 C C . GLN A 1 90 ? 29.804 4.184 -29.663 1.00 63.59 90 GLN A C 1
ATOM 718 O O . GLN A 1 90 ? 29.467 5.068 -28.883 1.00 63.59 90 GLN A O 1
ATOM 723 N N . LEU A 1 91 ? 29.337 2.935 -29.580 1.00 62.75 91 LEU A N 1
ATOM 724 C CA . LEU A 1 91 ? 28.386 2.486 -28.558 1.00 62.75 91 LEU A CA 1
ATOM 725 C C . LEU A 1 91 ? 28.958 2.625 -27.132 1.00 62.75 91 LEU A C 1
ATOM 727 O O . LEU A 1 91 ? 28.244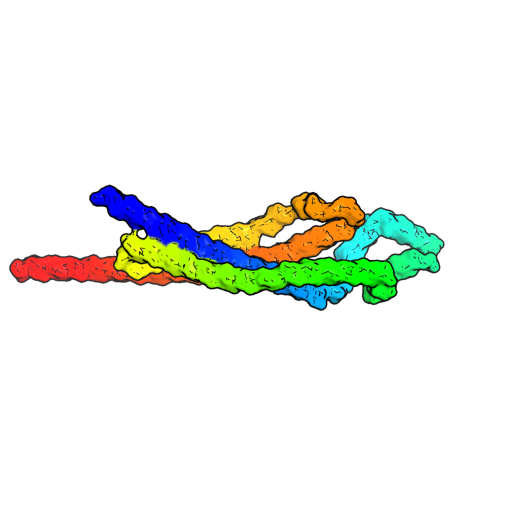 3.029 -26.218 1.00 62.75 91 LEU A O 1
ATOM 731 N N . ILE A 1 92 ? 30.251 2.328 -26.952 1.00 62.34 92 ILE A N 1
ATOM 732 C CA . ILE A 1 92 ? 30.939 2.350 -25.648 1.00 62.34 92 ILE A CA 1
ATOM 733 C C . ILE A 1 92 ? 31.392 3.766 -25.252 1.00 62.34 92 ILE A C 1
ATOM 735 O O . ILE A 1 92 ? 31.239 4.163 -24.091 1.00 62.34 92 ILE A O 1
ATOM 739 N N . ASP A 1 93 ? 31.951 4.530 -26.196 1.00 63.25 93 ASP A N 1
ATOM 740 C CA . ASP A 1 93 ? 32.574 5.830 -25.916 1.00 63.25 93 ASP A CA 1
ATOM 741 C C . ASP A 1 93 ? 31.589 7.004 -26.037 1.00 63.25 93 ASP A C 1
ATOM 743 O O . ASP A 1 93 ? 31.776 8.021 -25.375 1.00 63.25 93 ASP A O 1
ATOM 747 N N . ASN A 1 94 ? 30.551 6.898 -26.878 1.00 64.56 94 ASN A N 1
ATOM 748 C CA . ASN A 1 94 ? 29.570 7.962 -27.129 1.00 64.56 94 ASN A CA 1
ATOM 749 C C . ASN A 1 94 ? 28.157 7.391 -27.385 1.00 64.56 94 ASN A C 1
ATOM 751 O O . ASN A 1 94 ? 27.680 7.420 -28.526 1.00 64.56 94 ASN A O 1
ATOM 755 N N . PRO A 1 95 ? 27.451 6.915 -26.344 1.00 57.19 95 PRO A N 1
ATOM 756 C CA . PRO A 1 95 ? 26.105 6.344 -26.472 1.00 57.19 95 PRO A CA 1
ATOM 757 C C . PRO A 1 95 ? 25.083 7.308 -27.108 1.00 57.19 95 PRO A C 1
ATOM 759 O O . PRO A 1 95 ? 24.182 6.863 -27.818 1.00 57.19 95 PRO A O 1
ATOM 762 N N . ASP A 1 96 ? 25.280 8.627 -26.987 1.00 57.69 96 ASP A N 1
ATOM 763 C CA . ASP A 1 96 ? 24.474 9.645 -27.684 1.00 57.69 96 ASP A CA 1
ATOM 764 C C . ASP A 1 96 ? 24.555 9.552 -29.218 1.00 57.69 96 ASP A C 1
ATOM 766 O O . ASP A 1 96 ? 23.596 9.868 -29.926 1.00 57.69 96 ASP A O 1
ATOM 770 N N . LYS A 1 97 ? 25.692 9.104 -29.767 1.00 58.38 97 LYS A N 1
ATOM 771 C CA . LYS A 1 97 ? 25.851 8.880 -31.213 1.00 58.38 97 LYS A CA 1
ATOM 772 C C . LYS A 1 97 ? 25.250 7.552 -31.656 1.00 58.38 97 LYS A C 1
ATOM 774 O O . LYS A 1 97 ? 24.766 7.467 -32.781 1.00 58.38 97 LYS A O 1
ATOM 779 N N . ALA A 1 98 ? 25.206 6.547 -30.781 1.00 55.06 98 ALA A N 1
ATOM 780 C CA . ALA A 1 98 ? 24.552 5.276 -31.081 1.00 55.06 98 ALA A CA 1
ATOM 781 C C . ALA A 1 98 ? 23.039 5.437 -31.315 1.00 55.06 98 ALA A C 1
ATOM 783 O O . ALA A 1 98 ? 22.467 4.737 -32.143 1.00 55.06 98 ALA A O 1
ATOM 784 N N . LEU A 1 99 ? 22.402 6.433 -30.694 1.00 53.22 99 LEU A N 1
ATOM 785 C CA . LEU A 1 99 ? 21.004 6.805 -30.962 1.00 53.22 99 LEU A CA 1
ATOM 786 C C . LEU A 1 99 ? 20.751 7.381 -32.361 1.00 53.22 99 LEU A C 1
ATOM 788 O O . LEU A 1 99 ? 19.602 7.471 -32.796 1.00 53.22 99 LEU A O 1
ATOM 792 N N . GLN A 1 100 ? 21.804 7.780 -33.077 1.00 58.50 100 GLN A N 1
ATOM 793 C CA . GLN A 1 100 ? 21.697 8.190 -34.476 1.00 58.50 100 GLN A CA 1
ATOM 794 C C . GLN A 1 100 ? 21.726 6.992 -35.432 1.00 58.50 100 GLN A C 1
ATOM 796 O O . GLN A 1 100 ? 21.400 7.160 -36.607 1.00 58.50 100 GLN A O 1
ATOM 801 N N . ASN A 1 101 ? 22.057 5.788 -34.941 1.00 60.56 101 ASN A N 1
ATOM 802 C CA . ASN A 1 101 ? 21.948 4.567 -35.727 1.00 60.56 101 ASN A CA 1
ATOM 803 C C . ASN A 1 101 ? 20.456 4.281 -36.014 1.00 60.56 101 ASN A C 1
ATOM 805 O O . ASN A 1 101 ? 19.660 4.183 -35.072 1.00 60.56 101 ASN A O 1
ATOM 809 N N . PRO A 1 102 ? 20.054 4.153 -37.291 1.00 55.09 102 PRO A N 1
ATOM 810 C CA . PRO A 1 102 ? 18.662 3.943 -37.674 1.00 55.09 102 PRO A CA 1
ATOM 811 C C . PRO A 1 102 ? 18.027 2.685 -37.061 1.00 55.09 102 PRO A C 1
ATOM 813 O O . PRO A 1 102 ? 16.836 2.726 -36.759 1.00 55.09 102 PRO A O 1
ATOM 816 N N . GLU A 1 103 ? 18.782 1.609 -36.807 1.00 53.16 103 GLU A N 1
ATOM 817 C CA . GLU A 1 103 ? 18.247 0.393 -36.167 1.00 53.16 103 GLU A CA 1
ATOM 818 C C . GLU A 1 103 ? 17.939 0.597 -34.678 1.00 53.16 103 GLU A C 1
ATOM 820 O O . GLU A 1 103 ? 16.866 0.222 -34.193 1.00 53.16 103 GLU A O 1
ATOM 825 N N . ILE A 1 104 ? 18.844 1.257 -33.949 1.00 55.53 104 ILE A N 1
ATOM 826 C CA . ILE A 1 104 ? 18.647 1.590 -32.531 1.00 55.53 104 ILE A CA 1
ATOM 827 C C . ILE A 1 104 ? 17.483 2.572 -32.397 1.00 55.53 104 ILE A C 1
ATOM 829 O O . ILE A 1 104 ? 16.610 2.388 -31.554 1.00 55.53 104 ILE A O 1
ATOM 833 N N . LYS A 1 105 ? 17.410 3.568 -33.284 1.00 60.25 105 LYS A N 1
ATOM 834 C CA . LYS A 1 105 ? 16.316 4.542 -33.331 1.00 60.25 105 LYS A CA 1
ATOM 835 C C . LYS A 1 105 ? 14.962 3.894 -33.642 1.00 60.25 105 LYS A C 1
ATOM 837 O O . LYS A 1 105 ? 13.963 4.273 -33.034 1.00 60.25 105 LYS A O 1
ATOM 842 N N . ALA A 1 106 ? 14.920 2.920 -34.552 1.00 57.25 106 ALA A N 1
ATOM 843 C CA . ALA A 1 106 ? 13.706 2.165 -34.859 1.00 57.25 106 ALA A CA 1
ATOM 844 C C . ALA A 1 106 ? 13.233 1.343 -33.649 1.00 57.25 106 ALA A C 1
ATOM 846 O O . ALA A 1 106 ? 12.055 1.392 -33.298 1.00 57.25 106 ALA A O 1
ATOM 847 N N . THR A 1 107 ? 14.161 0.674 -32.961 1.00 53.12 107 THR A N 1
ATOM 848 C CA . THR A 1 107 ? 13.877 -0.105 -31.744 1.00 53.12 107 THR A CA 1
ATOM 849 C C . THR A 1 107 ? 13.381 0.797 -30.608 1.00 53.12 107 THR A C 1
ATOM 851 O O . THR A 1 107 ? 12.391 0.488 -29.948 1.00 53.12 107 THR A O 1
ATOM 854 N N . LEU A 1 108 ? 14.004 1.968 -30.427 1.00 59.34 108 LEU A N 1
ATOM 855 C CA . LEU A 1 108 ? 13.592 2.966 -29.437 1.00 59.34 108 LEU A CA 1
ATOM 856 C C . LEU A 1 108 ? 12.191 3.522 -29.722 1.00 59.34 108 LEU A C 1
ATOM 858 O O . LEU A 1 108 ? 11.391 3.715 -28.809 1.00 59.34 108 LEU A O 1
ATOM 862 N N . SER A 1 109 ? 11.890 3.772 -30.999 1.00 64.12 109 SER A N 1
ATOM 863 C CA . SER A 1 109 ? 10.579 4.250 -31.438 1.00 64.12 109 SER A CA 1
ATOM 864 C C . SER A 1 109 ? 9.489 3.215 -31.168 1.00 64.12 109 SER A C 1
ATOM 866 O O . SER A 1 109 ? 8.436 3.576 -30.651 1.00 64.12 109 SER A O 1
ATOM 868 N N . GLN A 1 110 ? 9.746 1.937 -31.465 1.00 63.41 110 GLN A N 1
ATOM 869 C CA . GLN A 1 110 ? 8.815 0.845 -31.166 1.00 63.41 110 GLN A CA 1
ATOM 870 C C . GLN A 1 110 ? 8.586 0.691 -29.661 1.00 63.41 110 GLN A C 1
ATOM 872 O O . GLN A 1 110 ? 7.456 0.480 -29.229 1.00 63.41 110 GLN A O 1
ATOM 877 N N . PHE A 1 111 ? 9.634 0.843 -28.850 1.00 61.66 111 PHE A N 1
ATOM 878 C CA . PHE A 1 111 ? 9.499 0.794 -27.399 1.00 61.66 111 PHE A CA 1
ATOM 879 C C . PHE A 1 111 ? 8.663 1.958 -26.857 1.00 61.66 111 PHE A C 1
ATOM 881 O O . PHE A 1 111 ? 7.742 1.735 -26.074 1.00 61.66 111 PHE A O 1
ATOM 888 N N . ASN A 1 112 ? 8.935 3.191 -27.295 1.00 64.06 112 ASN A N 1
ATOM 889 C CA . ASN A 1 112 ? 8.137 4.355 -26.900 1.00 64.06 112 ASN A CA 1
ATOM 890 C C . ASN A 1 112 ? 6.667 4.198 -27.304 1.00 64.06 112 ASN A C 1
ATOM 892 O O . ASN A 1 112 ? 5.776 4.579 -26.547 1.00 64.06 112 ASN A O 1
ATOM 896 N N . GLU A 1 113 ? 6.401 3.600 -28.464 1.00 67.31 113 GLU A N 1
ATOM 897 C CA . GLU A 1 113 ? 5.045 3.290 -28.908 1.00 67.31 113 GLU A CA 1
ATOM 898 C C . GLU A 1 113 ? 4.380 2.234 -28.012 1.00 67.31 113 GLU A C 1
ATOM 900 O O . GLU A 1 113 ? 3.262 2.446 -27.543 1.00 67.31 113 GLU A O 1
ATOM 905 N N . GLN A 1 114 ? 5.077 1.144 -27.672 1.00 62.00 114 GLN A N 1
ATOM 906 C CA . GLN A 1 114 ? 4.564 0.128 -26.744 1.00 62.00 114 GLN A CA 1
ATOM 907 C C . GLN A 1 114 ? 4.317 0.693 -25.340 1.00 62.00 114 GLN A C 1
ATOM 909 O O . GLN A 1 114 ? 3.267 0.440 -24.752 1.00 62.00 114 GLN A O 1
ATOM 914 N N . MET A 1 115 ? 5.233 1.506 -24.815 1.00 62.69 115 MET A N 1
ATOM 915 C CA . MET A 1 115 ? 5.064 2.156 -23.517 1.00 62.69 115 MET A CA 1
ATOM 916 C C . MET A 1 115 ? 3.906 3.157 -23.547 1.00 62.69 115 MET A C 1
ATOM 918 O O . MET A 1 115 ? 3.110 3.199 -22.614 1.00 62.69 115 MET A O 1
ATOM 922 N N . SER A 1 116 ? 3.740 3.904 -24.643 1.00 69.00 116 SER A N 1
ATOM 923 C CA . SER A 1 116 ? 2.598 4.802 -24.845 1.00 69.00 116 SER A CA 1
ATOM 924 C C . SER A 1 116 ? 1.270 4.043 -24.886 1.00 69.00 116 SER A C 1
ATOM 926 O O . SER A 1 116 ? 0.288 4.479 -24.280 1.00 69.00 116 SER A O 1
ATOM 928 N N . LEU A 1 117 ? 1.224 2.876 -25.535 1.00 68.62 117 LEU A N 1
ATOM 929 C CA . LEU A 1 117 ? 0.052 1.996 -25.536 1.00 68.62 117 LEU A CA 1
ATOM 930 C C . LEU A 1 117 ? -0.260 1.464 -24.133 1.00 68.62 117 LEU A C 1
ATOM 932 O O . LEU A 1 117 ? -1.423 1.444 -23.732 1.00 68.62 117 LEU A O 1
ATOM 936 N N . ILE A 1 118 ? 0.761 1.093 -23.358 1.00 66.56 118 ILE A N 1
ATOM 937 C CA . ILE A 1 118 ? 0.598 0.668 -21.964 1.00 66.56 118 ILE A CA 1
ATOM 938 C C . ILE A 1 118 ? 0.077 1.840 -21.126 1.00 66.56 118 ILE A C 1
ATOM 940 O O . ILE A 1 118 ? -0.992 1.737 -20.534 1.00 66.56 118 ILE A O 1
ATOM 944 N N . VAL A 1 119 ? 0.746 2.991 -21.124 1.00 70.62 119 VAL A N 1
ATOM 945 C CA . VAL A 1 119 ? 0.329 4.156 -20.329 1.00 70.62 119 VAL A CA 1
ATOM 946 C C . VAL A 1 119 ? -1.075 4.617 -20.719 1.00 70.62 119 VAL A C 1
ATOM 948 O O . VAL A 1 119 ? -1.907 4.839 -19.841 1.00 70.62 119 VAL A O 1
ATOM 951 N N . SER A 1 120 ? -1.396 4.694 -22.013 1.00 74.25 120 SER A N 1
ATOM 952 C CA . SER A 1 120 ? -2.739 5.065 -22.482 1.00 74.25 120 SER A CA 1
ATOM 953 C C . SER A 1 120 ? -3.813 4.040 -22.111 1.00 74.25 120 SER A C 1
ATOM 955 O O . SER A 1 120 ? -4.933 4.442 -21.799 1.00 74.25 120 SER A O 1
ATOM 957 N N . SER A 1 121 ? -3.478 2.747 -22.063 1.00 69.19 121 SER A N 1
ATOM 958 C CA . SER A 1 121 ? -4.391 1.692 -21.602 1.00 69.19 121 SER A CA 1
ATOM 959 C C . SER A 1 121 ? -4.649 1.765 -20.102 1.00 69.19 121 SER A C 1
ATOM 961 O O . SER A 1 121 ? -5.739 1.421 -19.645 1.00 69.19 121 SER A O 1
ATOM 963 N N . ILE A 1 122 ? -3.665 2.219 -19.321 1.00 67.88 122 ILE A N 1
ATOM 964 C CA . ILE A 1 122 ? -3.790 2.265 -17.867 1.00 67.88 122 ILE A CA 1
ATOM 965 C C . ILE A 1 122 ? -4.335 3.640 -17.392 1.00 67.88 122 ILE A C 1
ATOM 967 O O . ILE A 1 122 ? -5.013 3.719 -16.369 1.00 67.88 122 ILE A O 1
ATOM 971 N N . LYS A 1 123 ? -4.162 4.724 -18.162 1.00 72.06 123 LYS A N 1
ATOM 972 C CA . LYS A 1 123 ? -4.633 6.094 -17.850 1.00 72.06 123 LYS A CA 1
ATOM 973 C C . LYS A 1 123 ? -6.114 6.204 -17.432 1.00 72.06 123 LYS A C 1
ATOM 975 O O . LYS A 1 123 ? -6.394 6.915 -16.467 1.00 72.06 123 LYS A O 1
ATOM 980 N N . PRO A 1 124 ? -7.080 5.484 -18.042 1.00 76.81 124 PRO A N 1
ATOM 981 C CA . PRO A 1 124 ? -8.474 5.492 -17.586 1.00 76.81 124 PRO A CA 1
ATOM 982 C C . PRO A 1 124 ? -8.667 5.004 -16.138 1.00 76.81 124 PRO A C 1
ATOM 984 O O . PRO A 1 124 ? -9.646 5.361 -15.481 1.00 76.81 124 PRO A O 1
ATOM 987 N N . TYR A 1 125 ? -7.739 4.203 -15.608 1.00 75.19 125 TYR A N 1
ATOM 988 C CA . TYR A 1 125 ? -7.791 3.707 -14.233 1.00 75.19 125 TYR A CA 1
ATOM 989 C C . TYR A 1 125 ? -7.276 4.719 -13.204 1.00 75.19 125 TYR A C 1
ATOM 991 O O . TYR A 1 125 ? -7.494 4.517 -12.010 1.00 75.19 125 TYR A O 1
ATOM 999 N N . GLU A 1 126 ? -6.683 5.841 -13.617 1.00 75.25 126 GLU A N 1
ATOM 1000 C CA . GLU A 1 126 ? -6.255 6.899 -12.696 1.00 75.25 126 GLU A CA 1
ATOM 1001 C C . GLU A 1 126 ? -7.447 7.452 -11.893 1.00 75.25 126 GLU A C 1
ATOM 1003 O O . GLU A 1 126 ? -7.391 7.580 -10.668 1.00 75.25 126 GLU A O 1
ATOM 1008 N N . THR A 1 127 ? -8.596 7.649 -12.551 1.00 81.25 127 THR A N 1
ATOM 1009 C CA . THR A 1 127 ? -9.847 8.035 -11.877 1.00 81.25 127 THR A CA 1
ATOM 1010 C C . THR A 1 127 ? -10.336 6.945 -10.915 1.00 81.25 127 THR A C 1
ATOM 1012 O O . THR A 1 127 ? -10.909 7.241 -9.865 1.00 81.25 127 THR A O 1
ATOM 1015 N N . SER A 1 128 ? -10.053 5.673 -11.214 1.00 84.00 128 SER A N 1
ATOM 1016 C CA . SER A 1 128 ? -10.392 4.547 -10.333 1.00 84.00 128 SER A CA 1
ATOM 1017 C C . SER A 1 128 ? -9.612 4.585 -9.016 1.00 84.00 128 SER A C 1
ATOM 1019 O O . SER A 1 128 ? -10.165 4.214 -7.983 1.00 84.00 128 SER A O 1
ATOM 1021 N N . ILE A 1 129 ? -8.383 5.115 -8.998 1.00 85.06 129 ILE A N 1
ATOM 1022 C CA . ILE A 1 129 ? -7.605 5.307 -7.759 1.00 85.06 129 ILE A CA 1
ATOM 1023 C C . ILE A 1 129 ? -8.340 6.250 -6.802 1.00 85.06 129 ILE A C 1
ATOM 1025 O O . ILE A 1 129 ? -8.420 5.983 -5.599 1.00 85.06 129 ILE A O 1
ATOM 1029 N N 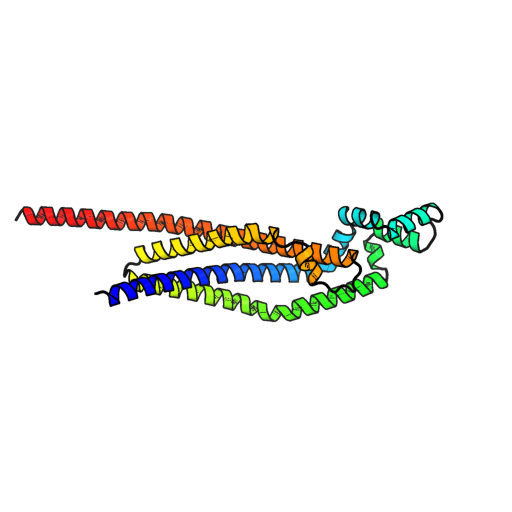. PHE A 1 130 ? -8.916 7.335 -7.329 1.00 84.12 130 PHE A N 1
ATOM 1030 C CA . PHE A 1 130 ? -9.707 8.270 -6.532 1.00 84.12 130 PHE A CA 1
ATOM 1031 C C . PHE A 1 130 ? -10.945 7.590 -5.933 1.00 84.12 130 PHE A C 1
ATOM 1033 O O . PHE A 1 130 ? -11.201 7.721 -4.733 1.00 84.12 130 PHE A O 1
ATOM 1040 N N . TYR A 1 131 ? -11.668 6.797 -6.728 1.00 88.06 131 TYR A N 1
ATOM 1041 C CA . TYR A 1 131 ? -12.810 6.030 -6.227 1.00 88.06 131 TYR A CA 1
ATOM 1042 C C . TYR A 1 131 ? -12.401 5.017 -5.155 1.00 88.06 131 TYR A C 1
ATOM 1044 O O . TYR A 1 131 ? -13.066 4.936 -4.123 1.00 88.06 131 TYR A O 1
ATOM 1052 N N . ILE A 1 132 ? -11.282 4.303 -5.331 1.00 90.06 132 ILE A N 1
ATOM 1053 C CA . ILE A 1 132 ? -10.757 3.378 -4.315 1.00 90.06 132 ILE A CA 1
ATOM 1054 C C . ILE A 1 132 ? -10.503 4.124 -3.001 1.00 90.06 132 ILE A C 1
ATOM 1056 O O . ILE A 1 132 ? -10.929 3.648 -1.949 1.00 90.06 132 ILE A O 1
ATOM 1060 N N . ARG A 1 133 ? -9.884 5.313 -3.032 1.00 91.06 133 ARG A N 1
ATOM 1061 C CA . ARG A 1 133 ? -9.672 6.141 -1.827 1.00 91.06 133 ARG A CA 1
ATOM 1062 C C . ARG A 1 133 ? -10.988 6.528 -1.162 1.00 91.06 133 ARG A C 1
ATOM 1064 O O . ARG A 1 133 ? -11.125 6.390 0.052 1.00 91.06 133 ARG A O 1
ATOM 1071 N N . PHE A 1 134 ? -11.962 6.974 -1.950 1.00 91.88 134 PHE A N 1
ATOM 1072 C CA . PHE A 1 134 ? -13.270 7.366 -1.437 1.00 91.88 134 PHE A CA 1
ATOM 1073 C C . PHE A 1 134 ? -13.997 6.190 -0.763 1.00 91.88 134 PHE A C 1
ATOM 1075 O O . PHE A 1 134 ? -14.417 6.298 0.391 1.00 91.88 134 PHE A O 1
ATOM 1082 N N . PHE A 1 135 ? -14.072 5.034 -1.431 1.00 93.19 135 PHE A N 1
ATOM 1083 C CA . PHE A 1 135 ? -14.681 3.826 -0.869 1.00 93.19 135 PHE A CA 1
ATOM 1084 C C . PHE A 1 135 ? -13.921 3.295 0.349 1.00 93.19 135 PHE A C 1
ATOM 1086 O O . PHE A 1 135 ? -14.542 2.795 1.284 1.00 93.19 135 PHE A O 1
ATOM 1093 N N . SER A 1 136 ? -12.599 3.459 0.383 1.00 95.38 136 SER A N 1
ATOM 1094 C CA . SER A 1 136 ? -11.768 3.104 1.537 1.00 95.38 136 SER A CA 1
ATOM 1095 C C . SER A 1 136 ? -12.143 3.912 2.777 1.00 95.38 136 SER A C 1
ATOM 1097 O O . SER A 1 136 ? -12.356 3.345 3.848 1.00 95.38 136 SER A O 1
ATOM 1099 N N . ILE A 1 137 ? -12.287 5.233 2.633 1.00 94.50 137 ILE A N 1
ATOM 1100 C CA . ILE A 1 137 ? -12.723 6.115 3.724 1.00 94.50 137 ILE A CA 1
ATOM 1101 C C . ILE A 1 137 ? -14.139 5.741 4.166 1.00 94.50 137 ILE A C 1
ATOM 1103 O O . ILE A 1 137 ? -14.396 5.609 5.363 1.00 94.50 137 ILE A O 1
ATOM 1107 N N . PHE A 1 138 ? -15.046 5.505 3.215 1.00 95.00 138 PHE A N 1
ATOM 1108 C CA . PHE A 1 138 ? -16.410 5.086 3.524 1.00 95.00 138 PHE A CA 1
ATOM 1109 C C . PHE A 1 138 ? -16.449 3.756 4.292 1.00 95.00 138 PHE A C 1
ATOM 1111 O O . PHE A 1 138 ? -17.170 3.642 5.282 1.00 95.00 138 PHE A O 1
ATOM 1118 N N . ALA A 1 139 ? -15.624 2.778 3.910 1.00 95.38 139 ALA A N 1
ATOM 1119 C CA . ALA A 1 139 ? -15.490 1.512 4.624 1.00 95.38 139 ALA A CA 1
ATOM 1120 C C . ALA A 1 139 ? -14.968 1.712 6.058 1.00 95.38 139 ALA A C 1
ATOM 1122 O O . ALA A 1 139 ? -15.518 1.131 6.992 1.00 95.38 139 ALA A O 1
ATOM 1123 N N . ILE A 1 140 ? -13.975 2.583 6.272 1.00 94.81 140 ILE A N 1
ATOM 1124 C CA . ILE A 1 140 ? -13.471 2.908 7.619 1.00 94.81 140 ILE A CA 1
ATOM 1125 C C . ILE A 1 140 ? -14.570 3.549 8.480 1.00 94.81 140 ILE A C 1
ATOM 1127 O O . ILE A 1 140 ? -14.750 3.169 9.643 1.00 94.81 140 ILE A O 1
ATOM 1131 N N . LEU A 1 141 ? -15.332 4.493 7.918 1.00 95.00 141 LEU A N 1
ATOM 1132 C CA . LEU A 1 141 ? -16.447 5.148 8.609 1.00 95.00 141 LEU A CA 1
ATOM 1133 C C . LEU A 1 141 ? -17.550 4.147 8.966 1.00 95.00 141 LEU A C 1
ATOM 1135 O O . LEU A 1 141 ? -18.003 4.111 10.112 1.00 95.00 141 LEU A O 1
ATOM 1139 N N . LEU A 1 142 ? -17.934 3.292 8.018 1.00 94.94 142 LEU A N 1
ATOM 1140 C CA . LEU A 1 142 ? -18.936 2.252 8.224 1.00 94.94 142 LEU A CA 1
ATOM 1141 C C . LEU A 1 142 ? -18.487 1.252 9.299 1.00 94.94 142 LEU A C 1
ATOM 1143 O O . LEU A 1 142 ? -19.255 0.908 10.198 1.00 94.94 142 LEU A O 1
ATOM 1147 N N . GLY A 1 143 ? -17.220 0.837 9.265 1.00 94.38 143 GLY A N 1
ATOM 1148 C CA . GLY A 1 143 ? -16.654 -0.045 10.277 1.00 94.38 143 GLY A CA 1
ATOM 1149 C C . GLY A 1 143 ? -16.642 0.584 11.672 1.00 94.38 143 GLY A C 1
ATOM 1150 O O . GLY A 1 143 ? -17.013 -0.060 12.655 1.00 94.38 143 GLY A O 1
ATOM 1151 N N . THR A 1 144 ? -16.322 1.877 11.756 1.00 93.56 144 THR A N 1
ATOM 1152 C CA . THR A 1 144 ? -16.393 2.653 13.004 1.00 93.56 144 THR A CA 1
ATOM 1153 C C . THR A 1 144 ? -17.830 2.738 13.528 1.00 93.56 144 THR A C 1
ATOM 1155 O O . THR A 1 144 ? -18.055 2.548 14.725 1.00 93.56 144 THR A O 1
ATOM 1158 N N . ALA A 1 145 ? -18.819 2.941 12.650 1.00 92.69 145 ALA A N 1
ATOM 1159 C CA . ALA A 1 145 ? -20.234 2.962 13.018 1.00 92.69 145 ALA A CA 1
ATOM 1160 C C . ALA A 1 145 ? -20.705 1.614 13.597 1.00 92.69 145 ALA A C 1
ATOM 1162 O O . ALA A 1 145 ? -21.387 1.587 14.622 1.00 92.69 145 ALA A O 1
ATOM 1163 N N . PHE A 1 146 ? -20.282 0.485 13.021 1.00 92.75 146 PHE A N 1
ATOM 1164 C CA . PHE A 1 146 ? -20.592 -0.843 13.567 1.00 92.75 146 PHE A CA 1
ATOM 1165 C C . PHE A 1 146 ? -19.987 -1.079 14.963 1.00 92.75 146 PHE A C 1
ATOM 1167 O O . PHE A 1 146 ? -20.658 -1.605 15.861 1.00 92.75 146 PHE A O 1
ATOM 1174 N N . ILE A 1 147 ? -18.746 -0.635 15.192 1.00 91.50 147 ILE A N 1
ATOM 1175 C CA . ILE A 1 147 ? -18.118 -0.699 16.523 1.00 91.50 147 ILE A CA 1
ATOM 1176 C C . ILE A 1 147 ? -18.860 0.212 17.515 1.00 91.50 147 ILE A C 1
ATOM 1178 O O . ILE A 1 147 ? -19.058 -0.177 18.675 1.00 91.50 147 ILE A O 1
ATOM 1182 N N . TYR A 1 148 ? -19.317 1.386 17.068 1.00 91.25 148 TYR A N 1
ATOM 1183 C CA . TYR A 1 148 ? -20.099 2.312 17.887 1.00 91.25 148 TYR A CA 1
ATOM 1184 C C . TYR A 1 148 ? -21.416 1.699 18.353 1.00 91.25 148 TYR A C 1
ATOM 1186 O O . TYR A 1 148 ? -21.689 1.700 19.553 1.00 91.25 148 TYR A O 1
ATOM 1194 N N . LEU A 1 149 ? -22.178 1.086 17.443 1.00 88.75 149 LEU A N 1
ATOM 1195 C CA . LEU A 1 149 ? -23.437 0.398 17.759 1.00 88.75 149 LEU A CA 1
ATOM 1196 C C . LEU A 1 149 ? -23.266 -0.734 18.786 1.00 88.75 149 LEU A C 1
ATOM 1198 O O . LEU A 1 149 ? -24.215 -1.117 19.466 1.00 88.75 149 LEU A O 1
ATOM 1202 N N . THR A 1 150 ? -22.052 -1.265 18.933 1.00 86.44 150 THR A N 1
ATOM 1203 C CA . THR A 1 150 ? -21.751 -2.309 19.918 1.00 86.44 150 THR A CA 1
ATOM 1204 C C . THR A 1 150 ? -21.495 -1.736 21.316 1.00 86.44 150 THR A C 1
ATOM 1206 O O . THR A 1 150 ? -21.945 -2.304 22.319 1.00 86.44 150 THR A O 1
ATOM 1209 N N . ASN A 1 151 ? -20.761 -0.621 21.391 1.00 80.19 151 ASN A N 1
ATOM 1210 C CA . ASN A 1 151 ? -20.235 -0.066 22.640 1.00 80.19 151 ASN A CA 1
ATOM 1211 C C . ASN A 1 151 ? -21.031 1.127 23.187 1.00 80.19 151 ASN A C 1
ATOM 1213 O O . ASN A 1 151 ? -20.887 1.432 24.370 1.00 80.19 151 ASN A O 1
ATOM 1217 N N . PHE A 1 152 ? -21.809 1.817 22.343 1.00 84.12 152 PHE A N 1
ATOM 1218 C CA . PHE A 1 152 ? -22.515 3.075 22.642 1.00 84.12 152 PHE A CA 1
ATOM 1219 C C . PHE A 1 152 ? -21.638 4.130 23.341 1.00 84.12 152 PHE A C 1
ATOM 1221 O O . PHE A 1 152 ? -22.109 4.970 24.100 1.00 84.12 152 PHE A O 1
ATOM 1228 N N . SER A 1 153 ? -20.329 4.084 23.098 1.00 87.00 153 SER A N 1
ATOM 1229 C CA . SER A 1 153 ? -19.342 4.967 23.710 1.00 87.00 153 SER A CA 1
ATOM 1230 C C . SER A 1 153 ? -18.341 5.377 22.647 1.00 87.00 153 SER A C 1
ATOM 1232 O O . SER A 1 153 ? -17.632 4.533 22.093 1.00 87.00 153 SER A O 1
ATOM 1234 N N . ILE A 1 154 ? -18.285 6.680 22.372 1.00 87.44 154 ILE A N 1
ATOM 1235 C CA . ILE A 1 154 ? -17.382 7.262 21.373 1.00 87.44 154 ILE A CA 1
ATOM 1236 C C . ILE A 1 154 ? -15.930 6.939 21.736 1.00 87.44 154 ILE A C 1
ATOM 1238 O O . ILE A 1 154 ? -15.184 6.452 20.895 1.00 87.44 154 ILE A O 1
ATOM 1242 N N . VAL A 1 155 ? -15.555 7.099 23.009 1.00 88.12 155 VAL A N 1
ATOM 1243 C CA . VAL A 1 155 ? -14.186 6.853 23.485 1.00 88.12 155 VAL A CA 1
ATOM 1244 C C . VAL A 1 155 ? -13.762 5.400 23.254 1.00 88.12 155 VAL A C 1
ATOM 1246 O O . VAL A 1 155 ? -12.712 5.156 22.666 1.00 88.12 155 VAL A O 1
ATOM 1249 N N . LYS A 1 156 ? -14.595 4.423 23.648 1.00 86.25 156 LYS A N 1
ATOM 1250 C CA . LYS A 1 156 ? -14.293 2.995 23.423 1.00 86.25 156 LYS A CA 1
ATOM 1251 C C . LYS A 1 156 ? -14.235 2.653 21.937 1.00 86.25 156 LYS A C 1
ATOM 1253 O O . LYS A 1 156 ? -13.394 1.864 21.522 1.00 86.25 156 LYS A O 1
ATOM 1258 N N . THR A 1 157 ? -15.121 3.248 21.143 1.00 91.69 157 THR A N 1
ATOM 1259 C CA . THR A 1 157 ? -15.177 3.027 19.694 1.00 91.69 157 THR A CA 1
ATOM 1260 C C . THR A 1 157 ? -13.903 3.500 19.020 1.00 91.69 157 THR A C 1
ATOM 1262 O O . THR A 1 157 ? -13.284 2.728 18.295 1.00 91.69 157 THR A O 1
ATOM 1265 N N . LEU A 1 158 ? -13.492 4.739 19.298 1.00 91.94 158 LEU A N 1
ATOM 1266 C CA . LEU A 1 158 ? -12.281 5.323 18.736 1.00 91.94 158 LEU A CA 1
ATOM 1267 C C . LEU A 1 158 ? -11.038 4.552 19.180 1.00 91.94 158 LEU A C 1
ATOM 1269 O O . LEU A 1 158 ? -10.192 4.256 18.348 1.00 91.94 158 LEU A O 1
ATOM 1273 N N . TYR A 1 159 ? -10.972 4.120 20.442 1.00 91.06 159 TYR A N 1
ATOM 1274 C CA . TYR A 1 159 ? -9.888 3.261 20.920 1.00 91.06 159 TYR A CA 1
ATOM 1275 C C . TYR A 1 159 ? -9.784 1.943 20.131 1.00 91.06 159 TYR A C 1
ATOM 1277 O O . TYR A 1 159 ? -8.717 1.615 19.610 1.00 91.06 159 TYR A O 1
ATOM 1285 N N . PHE A 1 160 ? -10.890 1.202 19.984 1.00 90.56 160 PHE A N 1
ATOM 1286 C CA . PHE A 1 160 ? -10.897 -0.054 19.225 1.00 90.56 160 PHE A CA 1
ATOM 1287 C C . PHE A 1 160 ? -10.607 0.152 17.737 1.00 90.56 160 PHE A C 1
ATOM 1289 O O . PHE A 1 160 ? -9.849 -0.627 17.156 1.00 90.56 160 PHE A O 1
ATOM 1296 N N . ALA A 1 161 ? -11.190 1.189 17.133 1.00 92.88 161 ALA A N 1
ATOM 1297 C CA . ALA A 1 161 ? -10.943 1.546 15.744 1.00 92.88 161 ALA A CA 1
ATOM 1298 C C . ALA A 1 161 ? -9.456 1.848 15.528 1.00 92.88 161 ALA A C 1
ATOM 1300 O O . ALA A 1 161 ? -8.839 1.221 14.675 1.00 92.88 161 ALA A O 1
ATOM 1301 N N . SER A 1 162 ? -8.847 2.698 16.362 1.00 93.69 162 SER A N 1
ATOM 1302 C CA . SER A 1 162 ? -7.420 3.021 16.277 1.00 93.69 162 SER A CA 1
ATOM 1303 C C . SER A 1 162 ? -6.521 1.797 16.451 1.00 93.69 162 SER A C 1
ATOM 1305 O O . SER A 1 162 ? -5.535 1.685 15.730 1.00 93.69 162 SER A O 1
ATOM 1307 N N . ILE A 1 163 ? -6.857 0.852 17.342 1.00 93.38 163 ILE A N 1
ATOM 1308 C CA . ILE A 1 163 ? -6.084 -0.396 17.487 1.00 93.38 163 ILE A CA 1
ATOM 1309 C C . ILE A 1 163 ? -6.135 -1.210 16.199 1.00 93.38 163 ILE A C 1
ATOM 1311 O O . ILE A 1 163 ? -5.096 -1.652 15.712 1.00 93.38 163 ILE A O 1
ATOM 1315 N N . LYS A 1 164 ? -7.335 -1.418 15.643 1.00 93.25 164 LYS A N 1
ATOM 1316 C CA . LYS A 1 164 ? -7.493 -2.160 14.388 1.00 93.25 164 LYS A CA 1
ATOM 1317 C C . LYS A 1 164 ? -6.732 -1.474 13.261 1.00 93.25 164 LYS A C 1
ATOM 1319 O O . LYS A 1 164 ? -5.991 -2.149 12.554 1.00 93.25 164 LYS A O 1
ATOM 1324 N N . SER A 1 165 ? -6.822 -0.150 13.176 1.00 93.75 165 SER A N 1
ATOM 1325 C CA . SER A 1 165 ? -6.092 0.633 12.188 1.00 93.75 165 SER A CA 1
ATOM 1326 C C . SER A 1 165 ? -4.578 0.505 12.318 1.00 93.75 165 SER A C 1
ATOM 1328 O O . SER A 1 165 ? -3.899 0.273 11.320 1.00 93.75 165 SER A O 1
ATOM 1330 N N . ALA A 1 166 ? -4.047 0.596 13.540 1.00 95.00 166 ALA A N 1
ATOM 1331 C CA . ALA A 1 166 ? -2.619 0.458 13.803 1.00 95.00 166 ALA A CA 1
ATOM 1332 C C . ALA A 1 166 ? -2.114 -0.943 13.439 1.00 95.00 166 ALA A C 1
ATOM 1334 O O . ALA A 1 166 ? -1.114 -1.063 12.738 1.00 95.00 166 ALA A O 1
ATOM 1335 N N . ILE A 1 167 ? -2.821 -1.999 13.860 1.00 94.94 167 ILE A N 1
ATOM 1336 C CA . ILE A 1 167 ? -2.449 -3.386 13.544 1.00 94.94 167 ILE A CA 1
ATOM 1337 C C . ILE A 1 167 ? -2.436 -3.603 12.028 1.00 94.94 167 ILE A C 1
ATOM 1339 O O . ILE A 1 167 ? -1.455 -4.118 11.499 1.00 94.94 167 ILE A O 1
ATOM 1343 N N . THR A 1 168 ? -3.490 -3.189 11.318 1.00 94.25 168 THR A N 1
ATOM 1344 C CA . THR A 1 168 ? -3.558 -3.338 9.858 1.00 94.25 168 THR A CA 1
ATOM 1345 C C . THR A 1 168 ? -2.433 -2.574 9.159 1.00 94.25 168 THR A C 1
ATOM 1347 O O . THR A 1 168 ? -1.802 -3.122 8.258 1.00 94.25 168 THR A O 1
ATOM 1350 N N . ALA A 1 169 ? -2.135 -1.346 9.591 1.00 94.12 169 ALA A N 1
ATOM 1351 C CA . ALA A 1 169 ? -1.042 -0.561 9.025 1.00 94.12 169 ALA A CA 1
ATOM 1352 C C . ALA A 1 169 ? 0.331 -1.211 9.277 1.00 94.12 169 ALA A C 1
ATOM 1354 O O . ALA A 1 169 ? 1.128 -1.314 8.350 1.00 94.12 169 ALA A O 1
ATOM 1355 N N . TRP A 1 170 ? 0.591 -1.736 10.479 1.00 95.62 170 TRP A N 1
ATOM 1356 C CA . TRP A 1 170 ? 1.828 -2.469 10.779 1.00 95.62 170 TRP A CA 1
ATOM 1357 C C . TRP A 1 170 ? 1.976 -3.752 9.955 1.00 95.62 170 TRP A C 1
ATOM 1359 O O . TRP A 1 170 ? 3.065 -4.037 9.459 1.00 95.62 170 TRP A O 1
ATOM 1369 N N . ILE A 1 171 ? 0.890 -4.505 9.754 1.00 94.00 171 ILE A N 1
ATOM 1370 C CA . ILE A 1 171 ? 0.895 -5.674 8.861 1.00 94.00 171 ILE A CA 1
ATOM 1371 C C . ILE A 1 171 ? 1.244 -5.248 7.430 1.00 94.00 171 ILE A C 1
ATOM 1373 O O . ILE A 1 171 ? 2.061 -5.902 6.787 1.00 94.00 171 ILE A O 1
ATOM 1377 N N . ALA A 1 172 ? 0.683 -4.137 6.945 1.00 91.31 172 ALA A N 1
ATOM 1378 C CA . ALA A 1 172 ? 1.030 -3.585 5.637 1.00 91.31 172 ALA A CA 1
ATOM 1379 C C . ALA A 1 172 ? 2.506 -3.160 5.549 1.00 91.31 172 ALA A C 1
ATOM 1381 O O . ALA A 1 172 ? 3.147 -3.461 4.547 1.00 91.31 172 ALA A O 1
ATOM 1382 N N . VAL A 1 173 ? 3.073 -2.530 6.586 1.00 92.25 173 VAL A N 1
ATOM 1383 C CA . VAL A 1 173 ? 4.513 -2.209 6.635 1.00 92.25 173 VAL A CA 1
ATOM 1384 C C . VAL A 1 173 ? 5.347 -3.470 6.451 1.00 92.25 173 VAL A C 1
ATOM 1386 O O . VAL A 1 173 ? 6.227 -3.493 5.593 1.00 92.25 173 VAL A O 1
ATOM 1389 N N . LEU A 1 174 ? 5.056 -4.531 7.209 1.00 91.56 174 LEU A N 1
ATOM 1390 C CA . LEU A 1 174 ? 5.768 -5.804 7.082 1.00 91.56 174 LEU A CA 1
ATOM 1391 C C . LEU A 1 174 ? 5.612 -6.374 5.669 1.00 91.56 174 LEU A C 1
ATOM 1393 O O . LEU A 1 174 ? 6.607 -6.696 5.025 1.00 91.56 174 LEU A O 1
ATOM 1397 N N . TYR A 1 175 ? 4.382 -6.429 5.161 1.00 89.50 175 TYR A N 1
ATOM 1398 C CA . TYR A 1 175 ? 4.089 -6.938 3.825 1.00 89.50 175 TYR A CA 1
ATOM 1399 C C . TYR A 1 175 ? 4.903 -6.213 2.745 1.00 89.50 175 TYR A C 1
ATOM 1401 O O . TYR A 1 175 ? 5.661 -6.854 2.023 1.00 89.50 175 TYR A O 1
ATOM 1409 N N . TYR A 1 176 ? 4.835 -4.881 2.681 1.00 86.62 176 TYR A N 1
ATOM 1410 C CA . TYR A 1 176 ? 5.542 -4.096 1.663 1.00 86.62 176 TYR A CA 1
ATOM 1411 C C . TYR A 1 176 ? 7.058 -4.003 1.889 1.00 86.62 176 TYR A C 1
ATOM 1413 O O . TYR A 1 176 ? 7.793 -3.726 0.946 1.00 86.62 176 TYR A O 1
ATOM 1421 N N . THR A 1 177 ? 7.545 -4.283 3.100 1.00 86.38 177 THR A N 1
ATOM 1422 C CA . THR A 1 177 ? 8.988 -4.408 3.374 1.00 86.38 177 THR A CA 1
ATOM 1423 C C . THR A 1 177 ? 9.560 -5.702 2.795 1.00 86.38 177 THR A C 1
ATOM 1425 O O . THR A 1 177 ? 10.679 -5.711 2.283 1.00 86.38 177 THR A O 1
ATOM 1428 N N . PHE A 1 178 ? 8.817 -6.809 2.887 1.00 84.50 178 PHE A N 1
ATOM 1429 C CA . PHE A 1 178 ? 9.315 -8.124 2.480 1.00 84.50 178 PHE A CA 1
ATOM 1430 C C . PHE A 1 178 ? 8.930 -8.518 1.054 1.00 84.50 178 PHE A C 1
ATOM 1432 O O . PHE A 1 178 ? 9.696 -9.238 0.421 1.00 84.50 178 PHE A O 1
ATOM 1439 N N . LEU A 1 179 ? 7.802 -8.037 0.526 1.00 81.25 179 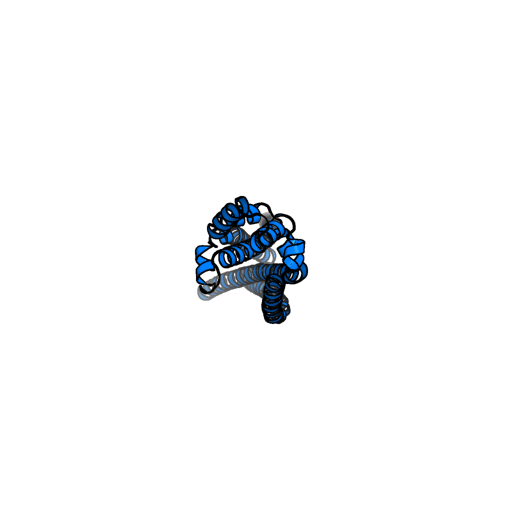LEU A N 1
ATOM 1440 C CA . LEU A 1 179 ? 7.315 -8.391 -0.811 1.00 81.25 179 LEU A CA 1
ATOM 1441 C C . LEU A 1 179 ? 8.358 -8.191 -1.933 1.00 81.25 179 LEU A C 1
ATOM 1443 O O . LEU A 1 179 ? 8.517 -9.115 -2.729 1.00 81.25 179 LEU A O 1
ATOM 1447 N N . PRO A 1 180 ? 9.136 -7.086 -1.980 1.00 73.00 180 PRO A N 1
ATOM 1448 C CA . PRO A 1 180 ? 10.157 -6.901 -3.015 1.00 73.00 180 PRO A CA 1
ATOM 1449 C C . PRO A 1 180 ? 11.237 -7.985 -3.010 1.00 73.00 180 PRO A C 1
ATOM 1451 O O . PRO A 1 180 ? 11.779 -8.310 -4.056 1.00 73.00 180 PRO A O 1
ATOM 1454 N N . ARG A 1 181 ? 11.539 -8.576 -1.844 1.00 73.00 181 ARG A N 1
ATOM 1455 C CA . ARG A 1 181 ? 12.566 -9.624 -1.717 1.00 73.00 181 ARG A CA 1
ATOM 1456 C C . ARG A 1 181 ? 12.123 -10.969 -2.292 1.00 73.00 181 ARG A C 1
ATOM 1458 O O . ARG A 1 181 ? 12.973 -11.811 -2.552 1.00 73.00 181 ARG A O 1
ATOM 1465 N N . TYR A 1 182 ? 10.816 -11.174 -2.453 1.00 71.62 182 TYR A N 1
ATOM 1466 C CA . TYR A 1 182 ? 10.244 -12.393 -3.029 1.00 71.62 182 TYR A CA 1
ATOM 1467 C C . TYR A 1 182 ? 9.955 -12.269 -4.530 1.00 71.62 182 TYR A C 1
ATOM 1469 O O . TYR A 1 182 ? 9.649 -13.271 -5.171 1.00 71.62 182 TYR A O 1
ATOM 1477 N N . LEU A 1 183 ? 10.062 -11.066 -5.100 1.00 65.56 183 LEU A N 1
ATOM 1478 C CA . LEU A 1 183 ? 10.013 -10.849 -6.543 1.00 65.56 183 LEU A CA 1
ATOM 1479 C C . LEU A 1 183 ? 11.395 -11.159 -7.128 1.00 65.56 183 LEU A C 1
ATOM 1481 O O . LEU A 1 183 ? 12.282 -10.310 -7.130 1.00 65.56 183 LEU A O 1
ATOM 1485 N N . THR A 1 184 ? 11.596 -12.400 -7.571 1.00 61.56 184 THR A N 1
ATOM 1486 C CA . THR A 1 184 ? 12.832 -12.831 -8.237 1.00 61.56 184 THR A CA 1
ATOM 1487 C C . THR A 1 184 ? 12.748 -12.635 -9.749 1.00 61.56 184 THR A C 1
ATOM 1489 O O . THR A 1 184 ? 11.667 -12.661 -10.342 1.00 61.56 184 THR A O 1
ATOM 1492 N N . THR A 1 185 ? 13.908 -12.474 -10.386 1.00 56.72 185 THR A N 1
ATOM 1493 C CA . THR A 1 185 ? 14.071 -12.451 -11.849 1.00 56.72 185 THR A CA 1
ATOM 1494 C C . THR A 1 185 ? 13.443 -13.671 -12.520 1.00 56.72 185 THR A C 1
ATOM 1496 O O . THR A 1 185 ? 12.813 -13.520 -13.559 1.00 56.72 185 THR A O 1
ATOM 1499 N N . ASP A 1 186 ? 13.523 -14.845 -11.887 1.00 56.19 186 ASP A N 1
ATOM 1500 C CA . ASP A 1 186 ? 12.993 -16.112 -12.416 1.00 56.19 186 ASP A CA 1
ATOM 1501 C C . ASP A 1 186 ? 11.461 -16.136 -12.535 1.00 56.19 186 ASP A C 1
ATOM 1503 O O . ASP A 1 186 ? 10.904 -16.785 -13.419 1.00 56.19 186 ASP A O 1
ATOM 1507 N N . LEU A 1 187 ? 10.754 -15.417 -11.655 1.00 56.78 187 LEU A N 1
ATOM 1508 C CA . LEU A 1 187 ? 9.298 -15.290 -11.739 1.00 56.78 187 LEU A CA 1
ATOM 1509 C C . LEU A 1 187 ? 8.889 -14.380 -12.900 1.00 56.78 187 LEU A C 1
ATOM 1511 O O . LEU A 1 187 ? 7.897 -14.661 -13.569 1.00 56.78 187 LEU A O 1
ATOM 1515 N N . LEU A 1 188 ? 9.652 -13.314 -13.159 1.00 55.72 188 LEU A N 1
ATOM 1516 C CA . LEU A 1 188 ? 9.358 -12.370 -14.238 1.00 55.72 188 LEU A CA 1
ATOM 1517 C C . LEU A 1 188 ? 9.823 -12.856 -15.615 1.00 55.72 188 LEU A C 1
ATOM 1519 O O . LEU A 1 188 ? 9.131 -12.594 -16.595 1.00 55.72 188 LEU A O 1
ATOM 1523 N N . SER A 1 189 ? 10.944 -13.575 -15.710 1.00 49.00 189 SER A N 1
ATOM 1524 C CA . SER A 1 189 ? 11.462 -14.096 -16.984 1.00 49.00 189 SER A CA 1
ATOM 1525 C C . SER A 1 189 ? 10.507 -15.099 -17.634 1.00 49.00 189 SER A C 1
ATOM 1527 O O . SER A 1 189 ? 10.431 -15.161 -18.853 1.00 49.00 189 SER A O 1
ATOM 1529 N N . SER A 1 190 ? 9.699 -15.808 -16.837 1.00 55.69 190 SER A N 1
ATOM 1530 C CA . SER A 1 190 ? 8.635 -16.695 -17.334 1.00 55.69 190 SER A CA 1
ATOM 1531 C C . SER A 1 190 ? 7.461 -15.971 -18.016 1.00 55.69 190 SER A C 1
ATOM 1533 O O . SER A 1 190 ? 6.663 -16.609 -18.702 1.00 55.69 190 SER A O 1
ATOM 1535 N N . VAL A 1 191 ? 7.340 -14.652 -17.821 1.00 52.84 191 VAL A N 1
ATOM 1536 C CA . VAL A 1 191 ? 6.255 -13.810 -18.358 1.00 52.84 191 VAL A CA 1
ATOM 1537 C C . VAL A 1 191 ? 6.697 -13.058 -19.620 1.00 52.84 191 VAL A C 1
ATOM 1539 O O . VAL A 1 191 ? 5.852 -12.585 -20.379 1.00 52.84 191 VAL A O 1
ATOM 1542 N N . VAL A 1 192 ? 8.006 -12.948 -19.861 1.00 51.38 192 VAL A N 1
ATOM 1543 C CA . VAL A 1 192 ? 8.570 -12.257 -21.027 1.00 51.38 192 VAL A CA 1
ATOM 1544 C C . VAL A 1 192 ? 8.807 -13.269 -22.145 1.00 51.38 192 VAL A C 1
ATOM 1546 O O . VAL A 1 192 ? 9.393 -14.325 -21.926 1.00 51.38 192 VAL A O 1
ATOM 1549 N N . ASP A 1 193 ? 8.313 -12.954 -23.340 1.00 48.38 193 ASP A N 1
ATOM 1550 C CA . ASP A 1 193 ? 8.318 -13.859 -24.488 1.00 48.38 193 ASP A CA 1
ATOM 1551 C C . ASP A 1 193 ? 9.743 -14.298 -24.877 1.00 48.38 193 ASP A C 1
ATOM 1553 O O . ASP A 1 193 ? 10.653 -13.478 -25.032 1.00 48.38 193 ASP A O 1
ATOM 1557 N N . SER A 1 194 ? 9.927 -15.607 -25.060 1.00 50.34 194 SER A N 1
ATOM 1558 C CA . SER A 1 194 ? 11.221 -16.273 -25.308 1.00 50.34 194 SER A CA 1
ATOM 1559 C C . SER A 1 194 ? 11.893 -15.910 -26.642 1.00 50.34 194 SER A C 1
ATOM 1561 O O . SER A 1 194 ? 13.001 -16.359 -26.925 1.00 50.34 194 SER A O 1
ATOM 1563 N N . SER A 1 195 ? 11.229 -15.110 -27.478 1.00 41.84 195 SER A N 1
ATOM 1564 C CA . SER A 1 195 ? 11.711 -14.676 -28.792 1.00 41.84 195 SER A CA 1
ATOM 1565 C C . SER A 1 195 ? 12.638 -13.456 -28.756 1.00 41.84 195 SER A C 1
ATOM 1567 O O . SER A 1 195 ? 13.178 -13.078 -29.796 1.00 41.84 195 SER A O 1
ATOM 1569 N N . LEU A 1 196 ? 12.803 -12.805 -27.601 1.00 44.72 196 LEU A N 1
ATOM 1570 C CA . LEU A 1 196 ? 13.690 -11.650 -27.437 1.00 44.72 196 LEU A CA 1
ATOM 1571 C C . LEU A 1 196 ? 15.107 -12.092 -27.016 1.00 44.72 196 LEU A C 1
ATOM 1573 O O . LEU A 1 196 ? 15.241 -13.048 -26.252 1.00 44.72 196 LEU A O 1
ATOM 1577 N N . PRO A 1 197 ? 16.178 -11.402 -27.459 1.00 46.91 197 PRO A N 1
ATOM 1578 C CA . PRO A 1 197 ? 17.542 -11.698 -27.017 1.00 46.91 197 PRO A CA 1
ATOM 1579 C C . PRO A 1 197 ? 17.661 -11.640 -25.484 1.00 46.91 197 PRO A C 1
ATOM 1581 O O . PRO A 1 197 ? 17.247 -10.650 -24.881 1.00 46.91 197 PRO A O 1
ATOM 1584 N N . GLU A 1 198 ? 18.269 -12.652 -24.850 1.00 51.09 198 GLU A N 1
ATOM 1585 C CA . GLU A 1 198 ? 18.355 -12.780 -23.378 1.00 51.09 198 GLU A CA 1
ATOM 1586 C C . GLU A 1 198 ? 18.925 -11.535 -22.681 1.00 51.09 198 GLU A C 1
ATOM 1588 O O . GLU A 1 198 ? 18.459 -11.161 -21.607 1.00 51.09 198 GLU A O 1
ATOM 1593 N N . GLY A 1 199 ? 19.891 -10.849 -23.302 1.00 46.91 199 GLY A N 1
ATOM 1594 C CA . GLY A 1 199 ? 20.444 -9.600 -22.769 1.00 46.91 199 GLY A CA 1
ATOM 1595 C C . GLY A 1 199 ? 19.416 -8.464 -22.695 1.00 46.91 199 GLY A C 1
ATOM 1596 O O . GLY A 1 199 ? 19.429 -7.687 -21.746 1.00 46.91 199 GLY A O 1
ATOM 1597 N N . LEU A 1 200 ? 18.484 -8.398 -23.651 1.00 47.91 200 LEU A N 1
ATOM 1598 C CA . LEU A 1 200 ? 17.397 -7.417 -23.655 1.00 47.91 200 LEU A CA 1
ATOM 1599 C C . LEU A 1 200 ? 16.315 -7.787 -22.628 1.00 47.91 200 LEU A C 1
ATOM 1601 O O . LEU A 1 200 ? 15.771 -6.916 -21.952 1.00 47.91 200 LEU A O 1
ATOM 1605 N N . VAL A 1 201 ? 16.028 -9.085 -22.4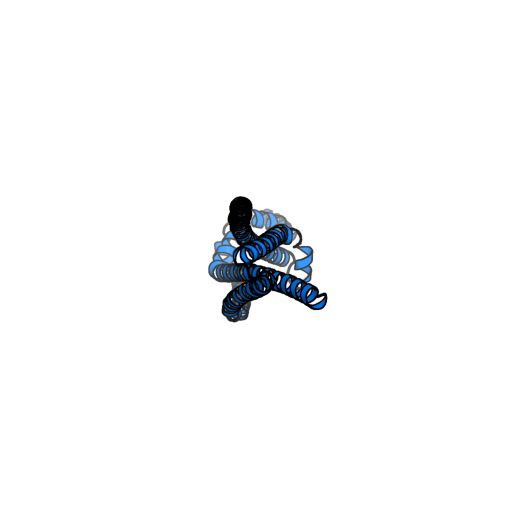89 1.00 52.19 201 VAL A N 1
ATOM 1606 C CA . VAL A 1 201 ? 15.050 -9.619 -21.529 1.00 52.19 201 VAL A CA 1
ATOM 1607 C C . VAL A 1 201 ? 15.516 -9.412 -20.091 1.00 52.19 201 VAL A C 1
ATOM 1609 O O . VAL A 1 201 ? 14.749 -8.906 -19.273 1.00 52.19 201 VAL A O 1
ATOM 1612 N N . ASN A 1 202 ? 16.772 -9.741 -19.780 1.00 56.09 202 ASN A N 1
ATOM 1613 C CA . ASN A 1 202 ? 17.342 -9.536 -18.447 1.00 56.09 202 ASN A CA 1
ATOM 1614 C C . ASN A 1 202 ? 17.268 -8.075 -18.028 1.00 56.09 202 ASN A C 1
ATOM 1616 O O . ASN A 1 202 ? 16.959 -7.776 -16.873 1.00 56.09 202 ASN A O 1
ATOM 1620 N N . GLU A 1 203 ? 17.464 -7.168 -18.978 1.00 52.72 203 GLU A N 1
ATOM 1621 C CA . GLU A 1 203 ? 17.439 -5.757 -18.662 1.00 52.72 203 GLU A CA 1
ATOM 1622 C C . GLU A 1 203 ? 16.045 -5.171 -18.524 1.00 52.72 203 GLU A C 1
ATOM 1624 O O . GLU A 1 203 ? 15.780 -4.347 -17.644 1.00 52.72 203 GLU A O 1
ATOM 1629 N N . PHE A 1 204 ? 15.118 -5.665 -19.335 1.00 57.81 204 PHE A N 1
ATOM 1630 C CA . PHE A 1 204 ? 13.706 -5.380 -19.172 1.00 57.81 204 PHE A CA 1
ATOM 1631 C C . PHE A 1 204 ? 13.210 -5.835 -17.791 1.00 57.81 204 PHE A C 1
ATOM 1633 O O . PHE A 1 204 ? 12.580 -5.067 -17.062 1.00 57.81 204 PHE A O 1
ATOM 1640 N N . VAL A 1 205 ? 13.572 -7.052 -17.377 1.00 61.62 205 VAL A N 1
ATOM 1641 C CA . VAL A 1 205 ? 13.233 -7.595 -16.055 1.00 61.62 205 VAL A CA 1
ATOM 1642 C C . VAL A 1 205 ? 13.910 -6.795 -14.933 1.00 61.62 205 VAL A C 1
ATOM 1644 O O . VAL A 1 205 ? 13.245 -6.444 -13.961 1.00 61.62 205 VAL A O 1
ATOM 1647 N N . SER A 1 206 ? 15.192 -6.447 -15.071 1.00 64.06 206 SER A N 1
ATOM 1648 C CA . SER A 1 206 ? 15.950 -5.601 -14.130 1.00 64.06 206 SER A CA 1
ATOM 1649 C C . SER A 1 206 ? 15.298 -4.224 -13.938 1.00 64.06 206 SER A C 1
ATOM 1651 O O . SER A 1 206 ? 15.105 -3.759 -12.807 1.00 64.06 206 SER A O 1
ATOM 1653 N N . THR A 1 207 ? 14.864 -3.600 -15.035 1.00 62.75 207 THR A N 1
ATOM 1654 C CA . THR A 1 207 ? 14.188 -2.296 -15.027 1.00 62.75 207 THR A CA 1
ATOM 1655 C C . THR A 1 207 ? 12.828 -2.384 -14.337 1.00 62.75 207 THR A C 1
ATOM 1657 O O . THR A 1 207 ? 12.530 -1.572 -13.459 1.00 62.75 207 THR A O 1
ATOM 1660 N N . ILE A 1 208 ? 12.027 -3.409 -14.651 1.00 65.94 208 ILE A N 1
ATOM 1661 C CA . ILE A 1 208 ? 10.732 -3.633 -13.991 1.00 65.94 208 ILE A CA 1
ATOM 1662 C C . ILE A 1 208 ? 10.917 -3.913 -12.498 1.00 65.94 208 ILE A C 1
ATOM 1664 O O . ILE A 1 208 ? 10.182 -3.366 -11.677 1.00 65.94 208 ILE A O 1
ATOM 1668 N N . LEU A 1 209 ? 11.898 -4.730 -12.114 1.00 67.19 209 LEU A N 1
ATOM 1669 C CA . LEU A 1 209 ? 12.185 -5.013 -10.707 1.00 67.19 209 LEU A CA 1
ATOM 1670 C C . LEU A 1 209 ? 12.610 -3.750 -9.952 1.00 67.19 209 LEU A C 1
ATOM 1672 O O . LEU A 1 209 ? 12.153 -3.526 -8.831 1.00 67.19 209 LEU A O 1
ATOM 1676 N N . THR A 1 210 ? 13.421 -2.892 -10.572 1.00 68.81 210 THR A N 1
ATOM 1677 C CA . THR A 1 210 ? 13.823 -1.599 -9.998 1.00 68.81 210 THR A CA 1
ATOM 1678 C C . THR A 1 210 ? 12.615 -0.678 -9.825 1.00 68.81 210 THR A C 1
ATOM 1680 O O . THR A 1 210 ? 12.398 -0.134 -8.740 1.00 68.81 210 THR A O 1
ATOM 1683 N N . PHE A 1 211 ? 11.770 -0.574 -10.850 1.00 70.00 211 PHE A N 1
ATOM 1684 C CA . PHE A 1 211 ? 10.520 0.184 -10.818 1.00 70.00 211 PHE A CA 1
ATOM 1685 C C . PHE A 1 211 ? 9.568 -0.298 -9.710 1.00 70.00 211 PHE A C 1
ATOM 1687 O O . PHE A 1 211 ? 9.046 0.496 -8.917 1.00 70.00 211 PHE A O 1
ATOM 1694 N N . MET A 1 212 ? 9.369 -1.613 -9.612 1.00 72.38 212 MET A N 1
ATOM 1695 C CA . MET A 1 212 ? 8.535 -2.232 -8.585 1.00 72.38 212 MET A CA 1
ATOM 1696 C C . MET A 1 212 ? 9.122 -1.985 -7.193 1.00 72.38 212 MET A C 1
ATOM 1698 O O . MET A 1 212 ? 8.389 -1.622 -6.276 1.00 72.38 212 MET A O 1
ATOM 1702 N N . SER A 1 213 ? 10.444 -2.101 -7.037 1.00 78.00 213 SER A N 1
ATOM 1703 C CA . SER A 1 213 ? 11.151 -1.844 -5.779 1.00 78.00 213 SER A CA 1
ATOM 1704 C C . SER A 1 213 ? 10.934 -0.414 -5.270 1.00 78.00 213 SER A C 1
ATOM 1706 O O . SER A 1 213 ? 10.539 -0.233 -4.116 1.00 78.00 213 SER A O 1
ATOM 1708 N N . ILE A 1 214 ? 11.090 0.599 -6.132 1.00 77.06 214 ILE A N 1
ATOM 1709 C CA . ILE A 1 214 ? 10.839 2.011 -5.785 1.00 77.06 214 ILE A CA 1
ATOM 1710 C C . ILE A 1 214 ? 9.376 2.207 -5.367 1.00 77.06 214 ILE A C 1
ATOM 1712 O O . ILE A 1 214 ? 9.087 2.798 -4.325 1.00 77.06 214 ILE A O 1
ATOM 1716 N N . THR A 1 215 ? 8.445 1.652 -6.143 1.00 81.75 215 THR A N 1
ATOM 1717 C CA . THR A 1 215 ? 7.001 1.755 -5.892 1.00 81.75 215 THR A CA 1
ATOM 1718 C C . THR A 1 215 ? 6.605 1.120 -4.551 1.00 81.75 215 THR A C 1
ATOM 1720 O O . THR A 1 215 ? 5.855 1.713 -3.764 1.00 81.75 215 THR A O 1
ATOM 1723 N N . PHE A 1 216 ? 7.153 -0.055 -4.230 1.00 83.88 216 PHE A N 1
ATOM 1724 C CA . PHE A 1 216 ? 6.937 -0.709 -2.940 1.00 83.88 216 PHE A CA 1
ATOM 1725 C C . PHE A 1 216 ? 7.586 0.043 -1.782 1.00 83.88 216 PHE A C 1
ATOM 1727 O O . PHE A 1 216 ? 6.968 0.150 -0.722 1.00 83.88 216 PHE A O 1
ATOM 1734 N N . HIS A 1 217 ? 8.784 0.602 -1.969 1.00 83.75 217 HIS A N 1
ATOM 1735 C CA . HIS A 1 217 ? 9.461 1.381 -0.935 1.00 83.75 217 HIS A CA 1
ATOM 1736 C C . HIS A 1 217 ? 8.662 2.637 -0.554 1.00 83.75 217 HIS A C 1
ATOM 1738 O O . HIS A 1 217 ? 8.401 2.870 0.629 1.00 83.75 217 HIS A O 1
ATOM 1744 N N . SER A 1 218 ? 8.182 3.394 -1.545 1.00 85.06 218 SER A N 1
ATOM 1745 C CA . SER A 1 218 ? 7.320 4.565 -1.324 1.00 85.06 218 SER A CA 1
ATOM 1746 C C . SER A 1 218 ? 6.017 4.190 -0.611 1.00 85.06 218 SER A C 1
ATOM 1748 O O . SER A 1 218 ? 5.597 4.850 0.341 1.00 85.06 218 SER A O 1
ATOM 1750 N N . THR A 1 219 ? 5.403 3.072 -1.004 1.00 88.88 219 THR A N 1
ATOM 1751 C CA . THR A 1 219 ? 4.178 2.562 -0.365 1.00 88.88 219 THR A CA 1
ATOM 1752 C C . THR A 1 219 ? 4.417 2.127 1.080 1.00 88.88 219 THR A C 1
ATOM 1754 O O . THR A 1 219 ? 3.600 2.412 1.958 1.00 88.88 219 THR A O 1
ATOM 1757 N N . MET A 1 220 ? 5.550 1.474 1.351 1.00 91.44 220 MET A N 1
ATOM 1758 C CA . MET A 1 220 ? 5.967 1.096 2.699 1.00 91.44 220 MET A CA 1
ATOM 1759 C C . MET A 1 220 ? 6.098 2.330 3.598 1.00 91.44 220 MET A C 1
ATOM 1761 O O . MET A 1 220 ? 5.597 2.311 4.722 1.00 91.44 220 MET A O 1
ATOM 1765 N N . PHE A 1 221 ? 6.670 3.430 3.097 1.00 90.44 221 PHE A N 1
ATOM 1766 C CA . PHE A 1 221 ? 6.807 4.669 3.866 1.00 90.44 221 PHE A CA 1
ATOM 1767 C C . PHE A 1 221 ? 5.451 5.302 4.226 1.00 90.44 221 PHE A C 1
ATOM 1769 O O . PHE A 1 221 ? 5.245 5.761 5.356 1.00 90.44 221 PHE A O 1
ATOM 1776 N N . VAL A 1 222 ? 4.486 5.273 3.299 1.00 90.81 222 VAL A N 1
ATOM 1777 C CA . VAL A 1 222 ? 3.103 5.697 3.575 1.00 90.81 222 VAL A CA 1
ATOM 1778 C C . VAL A 1 222 ? 2.459 4.802 4.634 1.00 90.81 222 VAL A C 1
ATOM 1780 O O . VAL A 1 222 ? 1.881 5.309 5.599 1.00 90.81 222 VAL A O 1
ATOM 1783 N N . ALA A 1 223 ? 2.590 3.479 4.502 1.00 93.38 223 ALA A N 1
ATOM 1784 C CA . ALA A 1 223 ? 2.074 2.531 5.488 1.00 93.38 223 ALA A CA 1
ATOM 1785 C C . ALA A 1 223 ? 2.696 2.758 6.877 1.00 93.38 223 ALA A C 1
ATOM 1787 O O . ALA A 1 223 ? 1.980 2.732 7.878 1.00 93.38 223 ALA A O 1
ATOM 1788 N N . LEU A 1 224 ? 3.999 3.050 6.941 1.00 93.62 224 LEU A N 1
ATOM 1789 C CA . LEU A 1 224 ? 4.719 3.340 8.180 1.00 93.62 224 LEU A CA 1
ATOM 1790 C C . LEU A 1 224 ? 4.222 4.633 8.826 1.00 93.62 224 LEU A C 1
ATOM 1792 O O . LEU A 1 224 ? 3.959 4.666 10.027 1.00 93.62 224 LEU A O 1
ATOM 1796 N N . THR A 1 225 ? 4.023 5.680 8.027 1.00 93.06 225 THR A N 1
ATOM 1797 C CA . THR A 1 225 ? 3.489 6.960 8.504 1.00 93.06 225 THR A CA 1
ATOM 1798 C C . THR A 1 225 ? 2.083 6.778 9.082 1.00 93.06 225 THR A C 1
ATOM 1800 O O . THR A 1 225 ? 1.802 7.238 10.190 1.00 93.06 225 THR A O 1
ATOM 1803 N N . LEU A 1 226 ? 1.211 6.037 8.389 1.00 92.50 226 LEU A N 1
ATOM 1804 C CA . LEU A 1 226 ? -0.119 5.689 8.897 1.00 92.50 226 LEU A CA 1
ATOM 1805 C C . LEU A 1 226 ? -0.042 4.850 10.181 1.00 92.50 226 LEU A C 1
ATOM 1807 O O . LEU A 1 226 ? -0.780 5.120 11.128 1.00 92.50 226 LEU A O 1
ATOM 1811 N N . ALA A 1 227 ? 0.868 3.876 10.254 1.00 93.94 227 ALA A N 1
ATOM 1812 C CA . ALA A 1 227 ? 1.067 3.052 11.444 1.00 93.94 227 ALA A CA 1
ATOM 1813 C C . ALA A 1 227 ? 1.481 3.893 12.662 1.00 93.94 227 ALA A C 1
ATOM 1815 O O . ALA A 1 227 ? 0.941 3.693 13.754 1.00 93.94 227 ALA A O 1
ATOM 1816 N N . ILE A 1 228 ? 2.377 4.868 12.478 1.00 94.19 228 ILE A N 1
ATOM 1817 C CA . ILE A 1 228 ? 2.791 5.810 13.527 1.00 94.19 228 ILE A CA 1
ATOM 1818 C C . ILE A 1 228 ? 1.602 6.666 13.974 1.00 94.19 228 ILE A C 1
ATOM 1820 O O . ILE A 1 228 ? 1.311 6.719 15.170 1.00 94.19 228 ILE A O 1
ATOM 1824 N N . ILE A 1 229 ? 0.874 7.281 13.033 1.00 94.50 229 ILE A N 1
ATOM 1825 C CA . ILE A 1 229 ? -0.299 8.117 13.337 1.00 94.50 229 ILE A CA 1
ATOM 1826 C C . ILE A 1 229 ? -1.333 7.316 14.135 1.00 94.50 229 ILE A C 1
ATOM 1828 O O . ILE A 1 229 ? -1.768 7.754 15.202 1.00 94.50 229 ILE A O 1
ATOM 1832 N N . PHE A 1 230 ? -1.697 6.118 13.674 1.00 94.06 230 PHE A N 1
ATOM 1833 C CA . PHE A 1 230 ? -2.669 5.286 14.378 1.00 94.06 230 PHE A CA 1
ATOM 1834 C C . PHE A 1 230 ? -2.160 4.825 15.743 1.00 94.06 230 PHE A C 1
ATOM 1836 O O . PHE A 1 230 ? -2.939 4.814 16.692 1.00 94.06 230 PHE A O 1
ATOM 1843 N N . SER A 1 231 ? -0.869 4.519 15.889 1.00 93.44 231 SER A N 1
ATOM 1844 C CA . SER A 1 231 ? -0.276 4.159 17.185 1.00 93.44 231 SER A CA 1
ATOM 1845 C C . SER A 1 231 ? -0.348 5.319 18.188 1.00 93.44 231 SER A C 1
ATOM 1847 O O . SER A 1 231 ? -0.699 5.110 19.351 1.00 93.44 231 SER A O 1
ATOM 1849 N N . ILE A 1 232 ? -0.106 6.556 17.736 1.00 94.56 232 ILE A N 1
ATOM 1850 C CA . ILE A 1 232 ? -0.295 7.764 18.553 1.00 94.56 232 ILE A CA 1
ATOM 1851 C C . ILE A 1 232 ? -1.769 7.912 18.947 1.00 94.56 232 ILE A C 1
ATOM 1853 O O . ILE A 1 232 ? -2.068 8.150 20.117 1.00 94.56 232 ILE A O 1
ATOM 1857 N N . MET A 1 233 ? -2.706 7.716 18.012 1.00 92.06 233 MET A N 1
ATOM 1858 C CA . MET A 1 233 ? -4.138 7.765 18.327 1.00 92.06 233 MET A CA 1
ATOM 1859 C C . MET A 1 233 ? -4.543 6.702 19.356 1.00 92.06 233 MET A C 1
ATOM 1861 O O . MET A 1 233 ? -5.279 7.020 20.290 1.00 92.06 233 MET A O 1
ATOM 1865 N N . VAL A 1 234 ? -4.030 5.469 19.247 1.00 93.00 234 VAL A N 1
ATOM 1866 C CA . VAL A 1 234 ? -4.244 4.412 20.253 1.00 93.00 234 VAL A CA 1
ATOM 1867 C C . VAL A 1 234 ? -3.801 4.892 21.630 1.00 93.00 234 VAL A C 1
ATOM 1869 O O . VAL A 1 234 ? -4.555 4.754 22.593 1.00 93.00 234 VAL A O 1
ATOM 1872 N N . PHE A 1 235 ? -2.609 5.484 21.730 1.00 93.00 235 PHE A N 1
ATOM 1873 C CA . PHE A 1 235 ? -2.079 5.993 22.992 1.00 93.00 235 PHE A CA 1
ATOM 1874 C C . PHE A 1 235 ? -2.936 7.129 23.573 1.00 93.00 235 PHE A C 1
ATOM 1876 O O . PHE A 1 235 ? -3.282 7.103 24.757 1.00 93.00 235 PHE A O 1
ATOM 1883 N N . ILE A 1 236 ? -3.346 8.093 22.744 1.00 92.44 236 ILE A N 1
ATOM 1884 C CA . ILE A 1 236 ? -4.216 9.202 23.161 1.00 92.44 236 ILE A CA 1
ATOM 1885 C C . ILE A 1 236 ? -5.555 8.666 23.682 1.00 92.44 236 ILE A C 1
ATOM 1887 O O . ILE A 1 236 ? -5.971 9.006 24.793 1.00 92.44 236 ILE A O 1
ATOM 1891 N N . PHE A 1 237 ? -6.222 7.794 22.922 1.00 91.50 237 PHE A N 1
ATOM 1892 C CA . PHE A 1 237 ? -7.519 7.255 23.328 1.00 91.50 237 PHE A CA 1
ATOM 1893 C C . PHE A 1 237 ? -7.421 6.321 24.530 1.00 91.50 237 PHE A C 1
ATOM 1895 O O . PHE A 1 237 ? -8.331 6.322 25.357 1.00 91.50 237 PHE A O 1
ATOM 1902 N N . TYR A 1 238 ? -6.308 5.604 24.695 1.00 90.75 238 TYR A N 1
ATOM 1903 C CA . TYR A 1 238 ? -6.034 4.834 25.904 1.00 90.75 238 TYR A CA 1
ATOM 1904 C C . TYR A 1 238 ? -6.011 5.728 27.154 1.00 90.75 238 TYR A C 1
ATOM 1906 O O . TYR A 1 238 ? -6.675 5.422 28.148 1.00 90.75 238 TYR A O 1
ATOM 1914 N N . ILE A 1 239 ? -5.302 6.864 27.101 1.00 89.94 239 ILE A N 1
ATOM 1915 C CA . ILE A 1 239 ? -5.247 7.822 28.217 1.00 89.94 239 ILE A CA 1
ATOM 1916 C C . ILE A 1 239 ? -6.636 8.391 28.517 1.00 89.94 239 ILE A C 1
ATOM 1918 O O . ILE A 1 239 ? -7.035 8.440 29.684 1.00 89.94 239 ILE A O 1
ATOM 1922 N N . ILE A 1 240 ? -7.374 8.812 27.486 1.00 88.69 240 ILE A N 1
ATOM 1923 C CA . ILE A 1 240 ? -8.723 9.374 27.645 1.00 88.69 240 ILE A CA 1
ATOM 1924 C C . ILE A 1 240 ? -9.649 8.336 28.283 1.00 88.69 240 ILE A C 1
ATOM 1926 O O . ILE A 1 240 ? -10.287 8.627 29.293 1.00 88.69 240 ILE A O 1
ATOM 1930 N N . GLN A 1 241 ? -9.661 7.108 27.762 1.00 85.62 241 GLN A N 1
ATOM 1931 C CA . GLN A 1 241 ? -10.481 6.018 28.283 1.00 85.62 241 GLN A CA 1
ATOM 1932 C C . GLN A 1 241 ? -10.177 5.720 29.753 1.00 85.62 241 GLN A C 1
ATOM 1934 O O . GLN A 1 241 ? -11.101 5.565 30.553 1.00 85.62 241 GLN A O 1
ATOM 1939 N N . ARG A 1 242 ? -8.894 5.672 30.128 1.00 85.62 242 ARG A N 1
ATOM 1940 C CA . ARG A 1 242 ? -8.478 5.421 31.513 1.00 85.62 242 ARG A CA 1
ATOM 1941 C C . ARG A 1 242 ? -8.918 6.544 32.454 1.00 85.62 242 ARG A C 1
ATOM 1943 O O . ARG A 1 242 ? -9.404 6.260 33.545 1.00 85.62 242 ARG A O 1
ATOM 1950 N N . LYS A 1 243 ? -8.799 7.809 32.035 1.00 84.31 243 LYS A N 1
ATOM 1951 C CA . LYS A 1 243 ? -9.277 8.956 32.826 1.00 84.31 243 LYS A CA 1
ATOM 1952 C C . LYS A 1 243 ? -10.792 8.919 33.033 1.00 84.31 243 LYS A C 1
ATOM 1954 O O . LYS A 1 243 ? -11.248 9.164 34.145 1.00 84.31 243 LYS A O 1
ATOM 1959 N N . THR A 1 244 ? -11.565 8.588 31.997 1.00 79.12 244 THR A N 1
ATOM 1960 C CA . THR A 1 244 ? -13.028 8.481 32.108 1.00 79.12 244 THR A CA 1
ATOM 1961 C C . THR A 1 244 ? -13.438 7.408 33.118 1.00 79.12 244 THR A C 1
ATOM 1963 O O . THR A 1 244 ? -14.284 7.675 33.967 1.00 79.12 244 THR A O 1
ATOM 1966 N N . LEU A 1 245 ? -12.795 6.234 33.090 1.00 76.19 245 LEU A N 1
ATOM 1967 C CA . LEU A 1 245 ? -13.078 5.148 34.037 1.00 76.19 245 LEU A CA 1
ATOM 1968 C C . LEU A 1 245 ? -12.764 5.542 35.490 1.00 76.19 245 LEU A C 1
ATOM 1970 O O . LEU A 1 245 ? -13.601 5.344 36.367 1.00 76.19 245 LEU A O 1
ATOM 1974 N N . ASN A 1 246 ? -11.609 6.166 35.738 1.00 75.44 246 ASN A N 1
ATOM 1975 C CA . ASN A 1 246 ? -11.225 6.596 37.086 1.00 75.44 246 ASN A CA 1
ATOM 1976 C C . ASN A 1 246 ? -12.180 7.663 37.661 1.00 75.44 246 ASN A C 1
ATOM 1978 O O . ASN A 1 246 ? -12.488 7.648 38.851 1.00 75.44 246 ASN A O 1
ATOM 1982 N N . ASN A 1 247 ? -12.676 8.583 36.828 1.00 73.75 247 ASN A N 1
ATOM 1983 C CA . ASN A 1 247 ? -13.632 9.604 37.266 1.00 73.75 247 ASN A CA 1
ATOM 1984 C C . ASN A 1 247 ? -15.005 9.005 37.615 1.00 73.75 247 ASN A C 1
ATOM 1986 O O . ASN A 1 247 ? -15.629 9.431 38.587 1.00 73.75 247 ASN A O 1
ATOM 1990 N N . GLU A 1 248 ? -15.466 8.002 36.862 1.00 72.44 248 GLU A N 1
ATOM 1991 C CA . GLU A 1 248 ? -16.702 7.276 37.178 1.00 72.44 248 GLU A CA 1
ATOM 1992 C C . GLU A 1 248 ? -16.595 6.489 38.495 1.00 72.44 248 GLU A C 1
ATOM 1994 O O . GLU A 1 248 ? -17.564 6.429 39.255 1.00 72.44 248 GLU A O 1
ATOM 1999 N N . GLU A 1 249 ? -15.435 5.895 38.789 1.00 71.50 249 GLU A N 1
ATOM 2000 C CA . GLU A 1 249 ? -15.196 5.191 40.055 1.00 71.50 249 GLU A CA 1
ATOM 2001 C C . GLU A 1 249 ? -15.172 6.146 41.255 1.00 71.50 249 GLU A C 1
ATOM 2003 O O . GLU A 1 249 ? -15.853 5.886 42.252 1.00 71.50 249 GLU A O 1
ATOM 2008 N N . ASN A 1 250 ? -14.479 7.282 41.136 1.00 68.19 250 ASN A N 1
ATOM 2009 C CA . ASN A 1 250 ? -14.427 8.301 42.188 1.00 68.19 250 ASN A CA 1
ATOM 2010 C C . ASN A 1 250 ? -15.816 8.897 42.476 1.00 68.19 250 ASN A C 1
ATOM 2012 O O . ASN A 1 250 ? -16.224 9.000 43.632 1.00 68.19 250 ASN A O 1
ATOM 2016 N N . SER A 1 251 ? -16.600 9.193 41.434 1.00 65.50 251 SER A N 1
ATOM 2017 C CA . SER A 1 251 ? -17.959 9.730 41.588 1.00 65.50 251 SER A CA 1
ATOM 2018 C C . SER A 1 251 ? -18.922 8.722 42.244 1.00 65.50 251 SER A C 1
ATOM 2020 O O . SER A 1 251 ? -19.761 9.092 43.069 1.00 65.50 251 SER A O 1
ATOM 2022 N N . LYS A 1 252 ? -18.760 7.418 41.972 1.00 67.31 252 LYS A N 1
ATOM 2023 C CA . LYS A 1 252 ? -19.514 6.348 42.656 1.00 67.31 252 LYS A CA 1
ATOM 2024 C C . LYS A 1 252 ? -19.108 6.170 44.123 1.00 67.31 252 LYS A C 1
ATOM 2026 O O . LYS A 1 252 ? -19.959 5.807 44.938 1.00 67.31 252 LYS A O 1
ATOM 2031 N N . GLN A 1 253 ? -17.839 6.391 44.472 1.00 60.03 253 GLN A N 1
ATOM 2032 C CA . GLN A 1 253 ? -17.379 6.349 45.864 1.00 60.03 253 GLN A CA 1
ATOM 2033 C C . GLN A 1 253 ? -17.921 7.522 46.691 1.00 60.03 253 GLN A C 1
ATOM 2035 O O . GLN A 1 253 ? -18.388 7.290 47.808 1.00 60.03 253 GLN A O 1
ATOM 2040 N N . ASP A 1 254 ? -17.940 8.737 46.143 1.00 59.09 254 ASP A N 1
ATOM 2041 C CA . ASP A 1 254 ? -18.503 9.904 46.836 1.00 59.09 254 ASP A CA 1
ATOM 2042 C C . ASP A 1 254 ? -20.025 9.801 47.016 1.00 59.09 254 ASP A C 1
ATOM 2044 O O . ASP A 1 254 ? -20.537 10.062 48.107 1.00 59.09 254 ASP A O 1
ATOM 2048 N N . GLY A 1 255 ? -20.752 9.291 46.014 1.00 57.12 255 GLY A N 1
ATOM 2049 C CA . GLY A 1 255 ? -22.189 9.016 46.147 1.00 57.12 255 GLY A CA 1
ATOM 2050 C C . GLY A 1 255 ? -22.520 7.984 47.239 1.00 57.12 255 GLY A C 1
ATOM 2051 O O . GLY A 1 255 ? -23.501 8.135 47.967 1.00 57.12 255 GLY A O 1
ATOM 2052 N N . ARG A 1 256 ? -21.676 6.955 47.425 1.00 56.66 256 ARG A N 1
ATOM 2053 C CA . ARG A 1 256 ? -21.839 5.983 48.526 1.00 56.66 256 ARG A CA 1
ATOM 2054 C C . ARG A 1 256 ? -21.510 6.555 49.900 1.00 56.66 256 ARG A C 1
ATOM 2056 O O . ARG A 1 256 ? -22.073 6.070 50.878 1.00 56.66 256 ARG A O 1
ATOM 2063 N N . LYS A 1 257 ? -20.599 7.527 49.998 1.00 55.72 257 LYS A N 1
ATOM 2064 C CA . LYS A 1 257 ? -20.313 8.201 51.271 1.00 55.72 257 LYS A CA 1
ATOM 2065 C C . LYS A 1 257 ? -21.502 9.049 51.706 1.00 55.72 257 LYS A C 1
ATOM 2067 O O . LYS A 1 257 ? -21.937 8.896 52.836 1.00 55.72 257 LYS A O 1
ATOM 2072 N N . LEU A 1 258 ? -22.086 9.833 50.799 1.00 54.25 258 LEU A N 1
ATOM 2073 C CA . LEU A 1 258 ? -23.268 10.658 51.084 1.00 54.25 258 LEU A CA 1
ATOM 2074 C C . LEU A 1 258 ? -24.497 9.831 51.497 1.00 54.25 258 LEU A C 1
ATOM 2076 O O . LEU A 1 258 ? -25.221 10.231 52.399 1.00 54.25 258 LEU A O 1
ATOM 2080 N N . SER A 1 259 ? -24.697 8.648 50.908 1.00 49.03 259 SER A N 1
ATOM 2081 C CA . SER A 1 259 ? -25.802 7.746 51.274 1.00 49.03 259 SER A CA 1
ATOM 2082 C C . SER A 1 259 ? -25.637 7.049 52.634 1.00 49.03 259 SER A C 1
ATOM 2084 O O . SER A 1 259 ? -26.601 6.460 53.109 1.00 49.03 259 SER A O 1
ATOM 2086 N N . LYS A 1 260 ? -24.440 7.049 53.236 1.00 53.81 260 LYS A N 1
ATOM 2087 C CA . LYS A 1 260 ? -24.199 6.471 54.573 1.00 53.81 260 LYS A CA 1
ATOM 2088 C C . LYS A 1 260 ? -24.287 7.503 55.700 1.00 53.81 260 LYS A C 1
ATOM 2090 O O . LYS A 1 260 ? -24.213 7.119 56.862 1.00 53.81 260 LYS A O 1
ATOM 2095 N N . THR A 1 261 ? -24.398 8.783 55.357 1.00 53.09 261 THR A N 1
ATOM 2096 C CA . THR A 1 261 ? -24.482 9.896 56.313 1.00 53.09 261 THR A CA 1
ATOM 2097 C C . THR A 1 261 ? -25.925 10.363 56.549 1.00 53.09 261 THR A C 1
ATOM 2099 O O . THR A 1 261 ? -26.123 11.356 57.244 1.00 53.09 261 THR A O 1
ATOM 2102 N N . VAL A 1 262 ? -26.916 9.671 55.971 1.00 46.09 262 VAL A N 1
ATOM 2103 C CA . VAL A 1 262 ? -28.358 9.906 56.164 1.00 46.09 262 VAL A CA 1
ATOM 2104 C C . VAL A 1 262 ? -28.970 8.711 56.875 1.00 46.09 262 VAL A C 1
ATOM 2106 O O . VAL A 1 262 ? -28.647 7.574 56.461 1.00 46.09 262 VAL A O 1
#

Foldseek 3Di:
DVVLVVLLVVLLVLLLVLLLLLLVLQLVLLLVVLLLVLLVVCLVCVVVVVLVVLQDPVVLVVCCVDPVSVVVVVVCVVPVPDPSNVLSCCSHVPVVVNCVPPVVVVVVVVVSVVSVVVSVVCVVCNVVSVVSNVSSVVSNVSSLVSNCVSPVDNLVSLLSSLVSQLVSLVVLLVCLVCVLVPPDLVVVLVVDDPPDDPVVSSVVSVVVSVSSNVSSVSSSVVSVVSNVVSVVSNVVSVVVVVVVVVVVVVVVVVVVVVVVVD

Secondary structure (DSSP, 8-state):
-HHHHHHHHHHHHHHHHHHHHHHHHHHHHHHHHHHHHHHHHHHHTHHHHHHHHHTSHHHHHHHHT-HHHHHHHHHHHH-TTSHHHHHHHHHHH-HHHHTTSHHHHHHHHHHHHHHHHHHHHHGGGHHHHHHHHHHHHHHHHHHHHHHHHHH--HHHHHHHHHHHHHHHHHHHHHHHHHHHHH--HHHHHTTS-TTS-HHHHHHHHHHHHHHHHHHHHHHHHHHHHHHHHHHHHHHHHHHHHHHHHHHHHHHHHHHHHHTT--